Protein AF-A0A1F6MVT7-F1 (afdb_monomer)

Secondary structure (DSSP, 8-state):
-HHHHHHTT----HHHHHHHHHHHHHHHHHHTT--SSHHHHHHHHHHHHHHHHHHHHHTT---S-HHHHHHHHHHHHHHHHHIIIIIIHHHHHHTT--HHHHHHHHHHHHHHHHHHHHHHHHHHH--S---GGGTTSSSSSS-SS-TTHHHHHHHHHTT----HHHHHHHHHHHHHHHHHHHHHHHHHHHHHTTTT-HHHHHHHHHHHHHHHHHHHHHHHTTSS-HHHHHHHHHHHHHHHHHHHHHHHHTT---TTHHHHHHHHHHHHHHHHHHHHHHHHHHHHHHHHHHHHTT-

Sequence (295 aa):
MDEVQQNLIKPKNIGWKILFWVYMILSIMDYSKGFDSIWKFIDLVVLIPALVGLYGFCWSKKILEKIFWKFFFFVAIVWNTVYFFVAIQPKVAAADLPQWSVIFGYVFWLLLIIPLFTVLYVYAFRVGKMFPFIRVQRNINDSVSGQSAYLNLQADSKNCVLSDSDKIWNVASNVAFILAVSSVFSVIVYLNKISEGLLAKIYLIIIIILAFIFFALGQLIKKKNKLALEVAIAILIILILENLVTLILFRMPLMIWPLILKFVFLIYLVRPLDSVQRKITEIKTKKLNKKSNAQ

Solvent-accessible surface area (backbone atoms only — not comparable to full-atom values): 17227 Å² total; per-residue (Å²): 126,67,66,68,60,56,68,75,46,66,64,82,59,63,64,53,51,52,51,51,52,52,51,53,52,55,49,51,61,66,51,70,80,53,74,91,41,73,67,54,50,53,49,51,65,56,45,52,59,51,52,51,45,46,47,23,55,53,70,52,44,90,70,81,57,54,70,56,34,48,51,48,43,53,50,50,53,55,48,53,53,47,46,44,66,66,63,45,45,59,55,56,69,70,58,80,59,60,70,67,61,55,54,50,50,54,52,53,50,49,67,53,48,52,58,54,50,52,45,34,47,49,65,22,62,57,60,98,76,80,68,73,83,70,62,71,75,68,67,72,83,66,79,72,85,66,83,73,62,60,60,62,58,59,63,63,60,71,76,68,69,74,56,68,67,62,54,53,50,52,51,51,52,50,52,54,46,54,54,52,50,53,51,52,50,53,49,50,59,55,42,64,75,54,64,85,43,72,62,52,58,52,50,52,51,51,52,53,52,51,53,51,51,54,46,56,50,56,60,56,58,73,68,80,46,70,67,57,49,56,51,51,51,51,53,48,51,50,54,49,49,50,53,52,48,50,66,60,47,80,74,56,95,70,94,61,61,72,60,55,52,53,53,55,49,52,59,60,58,57,59,59,51,57,58,53,52,51,54,53,51,53,54,52,52,54,55,50,54,58,54,62,77,74,110

Foldseek 3Di:
DVPVLLVVQQPPDCVLVVLLVVLVVVLCVVCVVDPPDPLNVVVVVLVVVLSVLSVCNNGVNPDDDLLVLLVSLLVSVLSVVCCCLPVPVVVVVVPPDDPVVVVVVVVVVCVSVVVSSVSSCCSNVVPVQPDCPVVVPPPPVPPDDDPPVVVVVVVVVVPPPPPVVVVVVVVVVVVVVVVVVVVSVVLSVVLSVVPPDPVSVVVVVVVVVVVVVVVVLVVVVVVPDPVSVVVVVVVVVVVVCVVVCCVVPVPDDDPDVVVVVVVVVVVVVVVVVVVVVVVVVVVVVVVVVVVVVVD

Organism: NCBI:txid1798692

Radius of gyration: 26.64 Å; Cα contacts (8 Å, |Δi|>4): 82; chains: 1; bounding box: 54×68×72 Å

Mean predicted aligned error: 16.02 Å

pLDDT: mean 71.04, std 17.43, range [42.03, 97.12]

Structure (mmCIF, N/CA/C/O backbone):
data_AF-A0A1F6MVT7-F1
#
_entry.id   AF-A0A1F6MVT7-F1
#
loop_
_atom_site.group_PDB
_atom_site.id
_atom_site.type_symbol
_atom_site.label_atom_id
_atom_site.label_alt_id
_atom_site.label_comp_id
_atom_site.label_asym_id
_atom_site.label_entity_id
_atom_site.label_seq_id
_atom_site.pdbx_PDB_ins_code
_atom_site.Cartn_x
_atom_site.Cartn_y
_atom_site.Cartn_z
_atom_site.occupancy
_atom_site.B_iso_or_equiv
_atom_site.auth_seq_id
_atom_site.auth_comp_id
_atom_site.auth_asym_id
_atom_site.auth_atom_id
_atom_site.pdbx_PDB_model_num
ATOM 1 N N . MET A 1 1 ? -25.995 4.411 19.614 1.00 50.91 1 MET A N 1
ATOM 2 C CA . MET A 1 1 ? -24.655 4.937 19.976 1.00 50.91 1 MET A CA 1
ATOM 3 C C . MET A 1 1 ? -23.754 5.173 18.749 1.00 50.91 1 MET A C 1
ATOM 5 O O . MET A 1 1 ? -22.808 5.944 18.852 1.00 50.91 1 MET A O 1
ATOM 9 N N . ASP A 1 2 ? -24.069 4.601 17.577 1.00 55.88 2 ASP A N 1
ATOM 10 C CA . ASP A 1 2 ? -23.245 4.725 16.359 1.00 55.88 2 ASP A CA 1
ATOM 11 C C . ASP A 1 2 ? -23.384 6.056 15.594 1.00 55.88 2 ASP A C 1
ATOM 13 O O . ASP A 1 2 ? -22.447 6.479 14.922 1.00 55.88 2 ASP A O 1
ATOM 17 N N . GLU A 1 3 ? -24.508 6.762 15.720 1.00 53.78 3 GLU A N 1
ATOM 18 C CA . GLU A 1 3 ? -24.792 7.968 14.921 1.00 53.78 3 GLU A CA 1
ATOM 19 C C . GLU A 1 3 ? -23.978 9.201 15.362 1.00 53.78 3 GLU A C 1
ATOM 21 O O . GLU A 1 3 ? -23.432 9.943 14.542 1.00 53.78 3 GLU A O 1
ATOM 26 N N . VAL A 1 4 ? -23.788 9.373 16.675 1.00 59.88 4 VAL A N 1
ATOM 27 C CA . VAL A 1 4 ? -22.966 10.457 17.249 1.00 59.88 4 VAL A CA 1
ATOM 28 C C . VAL A 1 4 ? -21.486 10.262 16.906 1.00 59.88 4 VAL A C 1
ATOM 30 O O . VAL A 1 4 ? -20.775 11.220 16.601 1.00 59.88 4 VAL A O 1
ATOM 33 N N . GLN A 1 5 ? -21.022 9.009 16.886 1.00 56.84 5 GLN A N 1
ATOM 34 C CA . GLN A 1 5 ? -19.660 8.670 16.472 1.00 56.84 5 GLN A CA 1
ATOM 35 C C . GLN A 1 5 ? -19.446 8.934 14.976 1.00 56.84 5 GLN A C 1
ATOM 37 O O . GLN A 1 5 ? -18.361 9.359 14.596 1.00 56.84 5 GLN A O 1
ATOM 42 N N . GLN A 1 6 ? -20.463 8.751 14.127 1.00 57.28 6 GLN A N 1
ATOM 43 C CA . GLN A 1 6 ? -20.357 9.034 12.691 1.00 57.28 6 GLN A CA 1
ATOM 44 C C . GLN A 1 6 ? -20.260 10.537 12.382 1.00 57.28 6 GLN A C 1
ATOM 46 O O . GLN A 1 6 ? -19.475 10.928 11.514 1.00 57.28 6 GLN A O 1
ATOM 51 N N . ASN A 1 7 ? -20.970 11.397 13.120 1.00 56.06 7 ASN A N 1
ATOM 52 C CA . ASN A 1 7 ? -20.937 12.850 12.893 1.00 56.06 7 ASN A CA 1
ATOM 53 C C . ASN A 1 7 ? -19.617 13.526 13.310 1.00 56.06 7 ASN A C 1
ATOM 55 O O . ASN A 1 7 ? -19.249 14.560 12.751 1.00 56.06 7 ASN A O 1
ATOM 59 N N . LEU A 1 8 ? -18.851 12.926 14.226 1.00 56.62 8 LEU A N 1
ATOM 60 C CA . LEU A 1 8 ? -17.552 13.454 14.669 1.00 56.62 8 LEU A CA 1
ATOM 61 C C . LEU A 1 8 ? -16.400 13.201 13.682 1.00 56.62 8 LEU A C 1
ATOM 63 O O . LEU A 1 8 ? -15.301 13.718 13.875 1.00 56.62 8 LEU A O 1
ATOM 67 N N . ILE A 1 9 ? -16.633 12.422 12.624 1.00 56.69 9 ILE A N 1
ATOM 68 C CA . ILE A 1 9 ? -15.587 11.934 11.720 1.00 56.69 9 ILE A CA 1
ATOM 69 C C . ILE A 1 9 ? -15.805 12.488 10.312 1.00 56.69 9 ILE A C 1
ATOM 71 O O . ILE A 1 9 ? -15.526 11.792 9.352 1.00 56.69 9 ILE A O 1
ATOM 75 N N . LYS A 1 10 ? -16.306 13.712 10.111 1.00 58.22 10 LYS A N 1
ATOM 76 C CA . LYS A 1 10 ? -16.192 14.361 8.789 1.00 58.22 10 LYS A CA 1
ATOM 77 C C . LYS A 1 10 ? -14.799 14.990 8.674 1.00 58.22 10 LYS A C 1
ATOM 79 O O . LYS A 1 10 ? -14.594 16.050 9.269 1.00 58.22 10 LYS A O 1
ATOM 84 N N . PRO A 1 11 ? -13.829 14.408 7.935 1.00 59.25 11 PRO A N 1
ATOM 85 C CA . PRO A 1 11 ? -12.633 15.150 7.591 1.00 59.25 11 PRO A CA 1
ATOM 86 C C . PRO A 1 11 ? -13.083 16.308 6.699 1.00 59.25 11 PRO A C 1
ATOM 88 O O . PRO A 1 11 ? -13.513 16.122 5.563 1.00 59.25 11 PRO A O 1
ATOM 91 N N . LYS A 1 12 ? -13.034 17.527 7.239 1.00 65.81 12 LYS A N 1
ATOM 92 C CA . LYS A 1 12 ? -13.377 18.745 6.492 1.00 65.81 12 LYS A CA 1
ATOM 93 C C . LYS A 1 12 ? -12.303 19.094 5.447 1.00 65.81 12 LYS A C 1
ATOM 95 O O . LYS A 1 12 ? -12.510 19.974 4.619 1.00 65.81 12 LYS A O 1
ATOM 100 N N . ASN A 1 13 ? -11.164 18.403 5.461 1.00 82.75 13 ASN A N 1
ATOM 101 C CA . ASN A 1 13 ? -10.003 18.777 4.666 1.00 82.75 13 ASN A CA 1
ATOM 102 C C . ASN A 1 13 ? -10.183 18.358 3.204 1.00 82.75 13 ASN A C 1
ATOM 104 O O . ASN A 1 13 ? -10.057 17.184 2.854 1.00 82.75 13 ASN A O 1
ATOM 108 N N . ILE A 1 14 ? -10.429 19.352 2.351 1.00 92.50 14 ILE A N 1
ATOM 109 C CA . ILE A 1 14 ? -10.556 19.203 0.898 1.00 92.50 14 ILE A CA 1
ATOM 110 C C . ILE A 1 14 ? -9.309 18.579 0.249 1.00 92.50 14 ILE A C 1
ATOM 112 O O . ILE A 1 14 ? -9.431 17.873 -0.748 1.00 92.50 14 ILE A O 1
ATOM 116 N N . GLY A 1 15 ? -8.133 18.743 0.870 1.00 91.88 15 GLY A N 1
ATOM 117 C CA . GLY A 1 15 ? -6.863 18.192 0.389 1.00 91.88 15 GLY A CA 1
ATOM 118 C C . GLY A 1 15 ? -6.866 16.672 0.202 1.00 91.88 15 GLY A C 1
ATOM 119 O O . GLY A 1 15 ? -6.355 16.188 -0.801 1.00 91.88 15 GLY A O 1
ATOM 120 N N . TRP A 1 16 ? -7.516 15.909 1.088 1.00 93.56 16 TRP A N 1
ATOM 121 C CA . TRP A 1 16 ? -7.587 14.447 0.941 1.00 93.56 16 TRP A CA 1
ATOM 122 C C . TRP A 1 16 ? -8.421 14.018 -0.267 1.00 93.56 16 TRP A C 1
ATOM 124 O O . TRP A 1 16 ? -8.077 13.054 -0.944 1.00 93.56 16 TRP A O 1
ATOM 134 N N . LYS A 1 17 ? -9.484 14.768 -0.581 1.00 94.00 17 LYS A N 1
ATOM 135 C CA . LYS A 1 17 ? -10.311 14.511 -1.766 1.00 94.00 17 LYS A CA 1
ATOM 136 C C . LYS A 1 17 ? -9.542 14.806 -3.050 1.00 94.00 17 LYS A C 1
ATOM 138 O O . LYS A 1 17 ? -9.641 14.033 -3.994 1.00 94.00 17 LYS A O 1
ATOM 143 N N . ILE A 1 18 ? -8.765 15.892 -3.072 1.00 95.50 18 ILE A N 1
ATOM 144 C CA . ILE A 1 18 ? -7.878 16.218 -4.198 1.00 95.50 18 ILE A CA 1
ATOM 145 C C . ILE A 1 18 ? -6.860 15.092 -4.390 1.00 95.50 18 ILE A C 1
ATOM 147 O O . ILE A 1 18 ? -6.732 14.572 -5.492 1.00 95.50 18 ILE A O 1
ATOM 151 N N . LEU A 1 19 ? -6.208 14.657 -3.308 1.00 94.25 19 LEU A N 1
ATOM 152 C CA . LEU A 1 19 ? -5.248 13.558 -3.346 1.00 94.25 19 LEU A CA 1
ATOM 153 C C . LEU A 1 19 ? -5.876 12.260 -3.883 1.00 94.25 19 LEU A C 1
ATOM 155 O O . LEU A 1 19 ? -5.268 11.596 -4.715 1.00 94.25 19 LEU A O 1
ATOM 159 N N . PHE A 1 20 ? -7.097 11.918 -3.459 1.00 96.06 20 PHE A N 1
ATOM 160 C CA . PHE A 1 20 ? -7.831 10.766 -3.991 1.00 96.06 20 PHE A CA 1
ATOM 161 C C . PHE A 1 20 ? -8.028 10.846 -5.511 1.00 96.06 20 PHE A C 1
ATOM 163 O O . PHE A 1 20 ? -7.760 9.872 -6.212 1.00 96.06 20 PHE A O 1
ATOM 170 N N . TRP A 1 21 ? -8.459 11.998 -6.031 1.00 97.12 21 TRP A N 1
ATOM 171 C CA . TRP A 1 21 ? -8.647 12.175 -7.473 1.00 97.12 21 TRP A CA 1
ATOM 172 C C . TRP A 1 21 ? -7.331 12.127 -8.248 1.00 97.12 21 TRP A C 1
ATOM 174 O O . TRP A 1 21 ? -7.281 11.503 -9.303 1.00 97.12 21 TRP A O 1
ATOM 184 N N . VAL A 1 22 ? -6.262 12.720 -7.708 1.00 95.94 22 VAL A N 1
ATOM 185 C CA . VAL A 1 22 ? -4.912 12.615 -8.284 1.00 95.94 22 VAL A CA 1
ATOM 186 C C . VAL A 1 22 ? -4.492 11.150 -8.381 1.00 95.94 22 VAL A C 1
ATOM 188 O O . VAL A 1 22 ? -4.076 10.711 -9.448 1.00 95.94 22 VAL A O 1
ATOM 191 N N . TYR A 1 23 ? -4.674 10.376 -7.309 1.00 95.75 23 TYR A N 1
ATOM 192 C CA . TYR A 1 23 ? -4.402 8.941 -7.310 1.00 95.75 23 TYR A CA 1
ATOM 193 C C . TYR A 1 23 ? -5.196 8.197 -8.383 1.00 95.75 23 TYR A C 1
ATOM 195 O O . TYR A 1 23 ? -4.607 7.473 -9.173 1.00 95.75 23 TYR A O 1
ATOM 203 N N . MET A 1 24 ? -6.510 8.420 -8.455 1.00 96.50 24 MET A N 1
ATOM 204 C CA . MET A 1 24 ? -7.371 7.799 -9.465 1.00 96.50 24 MET A CA 1
ATOM 205 C C . MET A 1 24 ? -6.901 8.093 -10.894 1.00 96.50 24 MET A C 1
ATOM 207 O O . MET A 1 24 ? -6.800 7.172 -11.701 1.00 96.50 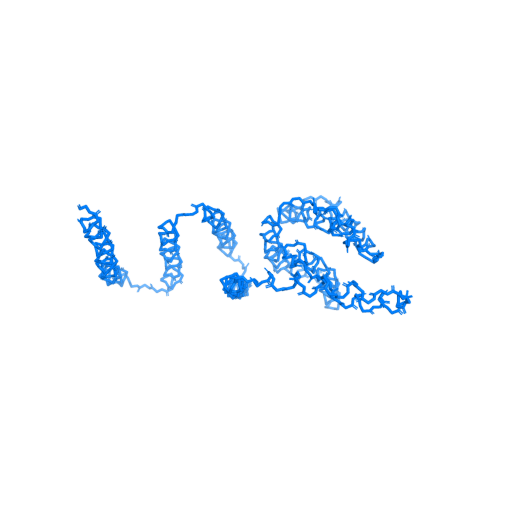24 MET A O 1
ATOM 211 N N . ILE A 1 25 ? -6.590 9.355 -11.210 1.00 96.88 25 ILE A N 1
ATOM 212 C CA . ILE A 1 25 ? -6.137 9.759 -12.549 1.00 96.88 25 ILE A CA 1
ATOM 213 C C . ILE A 1 25 ? -4.792 9.107 -12.877 1.00 96.88 25 ILE A C 1
ATOM 215 O O . ILE A 1 25 ? -4.659 8.500 -13.937 1.00 96.88 25 ILE A O 1
ATOM 219 N N . LEU A 1 26 ? -3.817 9.184 -11.965 1.00 94.81 26 LEU A N 1
ATOM 220 C CA . LEU A 1 26 ? -2.496 8.585 -12.168 1.00 94.81 26 LEU A CA 1
ATOM 221 C C . LEU A 1 26 ? -2.587 7.071 -12.369 1.00 94.81 26 LEU A C 1
ATOM 223 O O . LEU A 1 26 ? -1.934 6.536 -13.259 1.00 94.81 26 LEU A O 1
ATOM 227 N N . SER A 1 27 ? -3.437 6.391 -11.601 1.00 93.94 27 SER A N 1
ATOM 228 C CA . SER A 1 27 ? -3.679 4.960 -11.766 1.00 93.94 27 SER A CA 1
ATOM 229 C C . SER A 1 27 ? -4.296 4.641 -13.127 1.00 93.94 27 SER A C 1
ATOM 231 O O . SER A 1 27 ? -3.799 3.768 -13.829 1.00 93.94 27 SER A O 1
ATOM 233 N N . ILE A 1 28 ? -5.330 5.369 -13.556 1.00 94.25 28 ILE A N 1
ATOM 234 C CA . ILE A 1 28 ? -5.925 5.161 -14.886 1.00 94.25 28 ILE A CA 1
ATOM 235 C C . ILE A 1 28 ? -4.875 5.366 -15.985 1.00 94.25 28 ILE A C 1
ATOM 237 O O . ILE A 1 28 ? -4.799 4.564 -16.912 1.00 94.25 28 ILE A O 1
ATOM 241 N N . MET A 1 29 ? -4.039 6.402 -15.871 1.00 94.50 29 MET A N 1
ATOM 242 C CA . MET A 1 29 ? -2.968 6.661 -16.834 1.00 94.50 29 MET A CA 1
ATOM 243 C C . MET A 1 29 ? -1.938 5.527 -16.869 1.00 94.50 29 MET A C 1
ATOM 245 O O . MET A 1 29 ? -1.574 5.088 -17.960 1.00 94.50 29 MET A O 1
ATOM 249 N N . ASP A 1 30 ? -1.504 5.025 -15.713 1.00 91.25 30 ASP A N 1
ATOM 250 C CA . ASP A 1 30 ? -0.525 3.934 -15.624 1.00 91.25 30 ASP A CA 1
ATOM 251 C C . ASP A 1 30 ? -1.054 2.634 -16.262 1.00 91.25 30 ASP A C 1
ATOM 253 O O . ASP A 1 30 ? -0.373 1.998 -17.072 1.00 91.25 30 ASP A O 1
ATOM 257 N N . TYR A 1 31 ? -2.321 2.296 -15.998 1.00 91.94 31 TYR A N 1
ATOM 258 C CA . TYR A 1 31 ? -2.963 1.076 -16.504 1.00 91.94 31 TYR A CA 1
ATOM 259 C C . TYR A 1 31 ? -3.568 1.199 -17.910 1.00 91.94 31 TYR A C 1
ATOM 261 O O . TYR A 1 31 ? -3.896 0.182 -18.522 1.00 91.94 31 TYR A O 1
ATOM 269 N N . SER A 1 32 ? -3.666 2.408 -18.473 1.00 93.44 32 SER A N 1
ATOM 270 C CA . SER A 1 32 ? -4.189 2.636 -19.834 1.00 93.44 32 SER A CA 1
ATOM 271 C C . SER A 1 32 ? -3.370 1.943 -20.928 1.00 93.44 32 SER A C 1
ATOM 273 O O . SER A 1 32 ? -3.892 1.631 -21.995 1.00 93.44 32 SER A O 1
ATOM 275 N N . LYS A 1 33 ? -2.094 1.653 -20.650 1.00 90.69 33 LYS A N 1
ATOM 276 C CA . LYS A 1 33 ? -1.180 0.951 -21.563 1.00 90.69 33 LYS A CA 1
ATOM 277 C C . LYS A 1 33 ? -1.338 -0.576 -21.527 1.00 90.69 33 LYS A C 1
ATOM 279 O O . LYS A 1 33 ? -0.599 -1.276 -22.214 1.00 90.69 33 LYS A O 1
ATOM 284 N N . GLY A 1 34 ? -2.276 -1.095 -20.733 1.00 90.62 34 GLY A N 1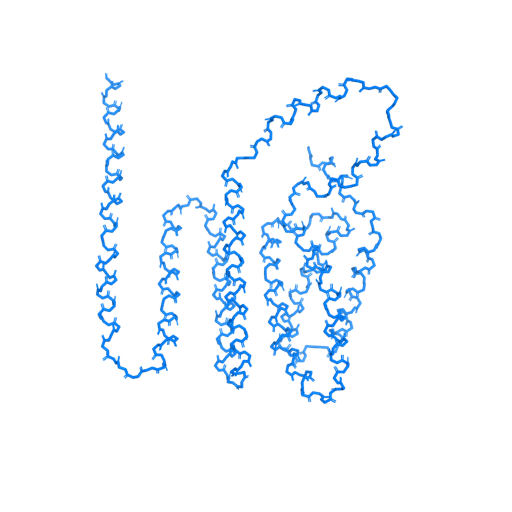
ATOM 285 C CA . GLY A 1 34 ? -2.528 -2.525 -20.576 1.00 90.62 34 GLY A CA 1
ATOM 286 C C . GLY A 1 34 ? -1.596 -3.231 -19.584 1.00 90.62 34 GLY A C 1
ATOM 287 O O . GLY A 1 34 ? -0.722 -2.631 -18.949 1.00 90.62 34 GLY A O 1
ATOM 288 N N . PHE A 1 35 ? -1.800 -4.543 -19.447 1.00 87.31 35 PHE A N 1
ATOM 289 C CA . PHE A 1 35 ? -1.071 -5.414 -18.521 1.00 87.31 35 PHE A CA 1
ATOM 290 C C . PHE A 1 35 ? 0.080 -6.129 -19.236 1.00 87.31 35 PHE A C 1
ATOM 292 O O . PHE A 1 35 ? 0.006 -7.318 -19.531 1.00 87.31 35 PHE A O 1
ATOM 299 N N . ASP A 1 36 ? 1.160 -5.396 -19.506 1.00 86.56 36 ASP A N 1
ATOM 300 C CA . ASP A 1 36 ? 2.389 -5.942 -20.111 1.00 86.56 36 ASP A CA 1
ATOM 301 C C . ASP A 1 36 ? 3.140 -6.938 -19.202 1.00 86.56 36 ASP A C 1
ATOM 303 O O . ASP A 1 36 ? 4.068 -7.621 -19.632 1.00 86.56 36 ASP A O 1
ATOM 307 N N . SER A 1 37 ? 2.767 -7.016 -17.924 1.00 87.62 37 SER A N 1
ATOM 308 C CA . SER A 1 37 ? 3.443 -7.831 -16.928 1.00 87.62 37 SER A CA 1
ATOM 309 C C . SER A 1 37 ? 2.489 -8.271 -15.828 1.00 87.62 37 SER A C 1
ATOM 311 O O . SER A 1 37 ? 1.657 -7.493 -15.356 1.00 87.62 37 SER A O 1
ATOM 313 N N . ILE A 1 38 ? 2.683 -9.498 -15.335 1.00 85.38 38 ILE A N 1
ATOM 314 C CA . ILE A 1 38 ? 1.958 -10.019 -14.170 1.00 85.38 38 ILE A CA 1
ATOM 315 C C . ILE A 1 38 ? 2.128 -9.126 -12.932 1.00 85.38 38 ILE A C 1
ATOM 317 O O . ILE A 1 38 ? 1.206 -9.003 -12.130 1.00 85.38 38 ILE A O 1
ATOM 321 N N . TRP A 1 39 ? 3.266 -8.433 -12.816 1.00 88.44 39 TRP A N 1
ATOM 322 C CA . TRP A 1 39 ? 3.518 -7.470 -11.745 1.00 88.44 39 TRP A CA 1
ATOM 323 C C . TRP A 1 39 ? 2.503 -6.326 -11.745 1.00 88.44 39 TRP A C 1
ATOM 325 O O . TRP A 1 39 ? 1.995 -5.985 -10.683 1.00 88.44 39 TRP A O 1
ATOM 335 N N . LYS A 1 40 ? 2.146 -5.788 -12.920 1.00 88.88 40 LYS A N 1
ATOM 336 C CA . LYS A 1 40 ? 1.124 -4.737 -13.035 1.00 88.88 40 LYS A CA 1
ATOM 337 C C . LYS A 1 40 ? -0.258 -5.252 -12.659 1.00 88.88 40 LYS A C 1
ATOM 339 O O . LYS A 1 40 ? -1.023 -4.555 -12.009 1.00 88.88 40 LYS A O 1
ATOM 344 N N . PHE A 1 41 ? -0.588 -6.482 -13.047 1.00 86.62 41 PHE A N 1
ATOM 345 C CA . PHE A 1 41 ? -1.873 -7.066 -12.676 1.00 86.62 41 PHE A CA 1
ATOM 346 C C . PHE A 1 41 ? -2.018 -7.197 -11.153 1.00 86.62 41 PHE A C 1
ATOM 348 O O . PHE A 1 41 ? -3.030 -6.781 -10.593 1.00 86.62 41 PHE A O 1
ATOM 355 N N . ILE A 1 42 ? -0.994 -7.723 -10.471 1.00 88.44 42 ILE A N 1
ATOM 356 C CA . ILE A 1 42 ? -1.012 -7.835 -9.007 1.00 88.44 42 ILE A CA 1
ATOM 357 C C . ILE A 1 42 ? -1.023 -6.443 -8.361 1.00 88.44 42 ILE A C 1
ATOM 359 O O . ILE A 1 42 ? -1.760 -6.233 -7.397 1.00 88.44 42 ILE A O 1
ATOM 363 N N . ASP A 1 43 ? -0.275 -5.484 -8.915 1.00 93.75 43 ASP A N 1
ATOM 364 C CA . ASP A 1 43 ? -0.281 -4.108 -8.423 1.00 93.75 43 ASP A CA 1
ATOM 365 C C . ASP A 1 43 ? -1.674 -3.482 -8.495 1.00 93.75 43 ASP A C 1
ATOM 367 O O . ASP A 1 43 ? -2.137 -2.932 -7.499 1.00 93.75 43 ASP A O 1
ATOM 371 N N . LEU A 1 44 ? -2.416 -3.693 -9.586 1.00 92.00 44 LEU A N 1
ATOM 372 C CA . LEU A 1 44 ? -3.796 -3.226 -9.701 1.00 92.00 44 LEU A CA 1
ATOM 373 C C . LEU A 1 44 ? -4.707 -3.862 -8.642 1.00 92.00 44 LEU A C 1
ATOM 375 O O . LEU A 1 44 ? -5.522 -3.175 -8.022 1.00 92.00 44 LEU A O 1
ATOM 379 N N . VAL A 1 45 ? -4.563 -5.171 -8.411 1.00 90.56 45 VAL A N 1
ATOM 380 C CA . VAL A 1 45 ? -5.346 -5.905 -7.404 1.00 90.56 45 VAL A CA 1
ATOM 381 C C . VAL A 1 45 ? -5.081 -5.373 -5.995 1.00 90.56 45 VAL A C 1
ATOM 383 O O . VAL A 1 45 ? -6.012 -5.296 -5.194 1.00 90.56 45 VAL A O 1
ATOM 386 N N . VAL A 1 46 ? -3.846 -4.975 -5.682 1.00 94.69 46 VAL A N 1
ATOM 387 C CA . VAL A 1 46 ? -3.500 -4.347 -4.396 1.00 94.69 46 VAL A CA 1
ATOM 388 C C . VAL A 1 46 ? -3.951 -2.885 -4.357 1.00 94.69 46 VAL A C 1
ATOM 390 O O . VAL A 1 46 ? -4.440 -2.410 -3.336 1.00 94.69 46 VAL A O 1
ATOM 393 N N . LEU A 1 47 ? -3.852 -2.162 -5.463 1.00 95.62 47 LEU A N 1
ATOM 394 C CA . LEU A 1 47 ? -4.217 -0.756 -5.551 1.00 95.62 47 LEU A CA 1
ATOM 395 C C . LEU A 1 47 ? -5.722 -0.524 -5.350 1.00 95.62 47 LEU A C 1
ATOM 397 O O . LEU A 1 47 ? -6.097 0.430 -4.669 1.00 95.62 47 LEU A O 1
ATOM 401 N N . ILE A 1 48 ? -6.596 -1.386 -5.883 1.00 94.38 48 ILE A N 1
ATOM 402 C CA . ILE A 1 48 ? -8.057 -1.217 -5.773 1.00 94.38 48 ILE A CA 1
ATOM 403 C C . ILE A 1 48 ? -8.512 -1.108 -4.301 1.00 94.38 48 ILE A C 1
ATOM 405 O O . ILE A 1 48 ? -9.128 -0.097 -3.950 1.00 94.38 48 ILE A O 1
ATOM 409 N N . PRO A 1 49 ? -8.197 -2.054 -3.391 1.00 94.75 49 PRO A N 1
ATOM 410 C CA . PRO A 1 49 ? -8.543 -1.906 -1.981 1.00 94.75 49 PRO A CA 1
ATOM 411 C C . PRO A 1 49 ? -7.868 -0.701 -1.315 1.00 94.75 49 PRO A C 1
ATOM 413 O O . PRO A 1 49 ? -8.477 -0.085 -0.440 1.00 94.75 49 PRO A O 1
ATOM 416 N N . ALA A 1 50 ? -6.656 -0.313 -1.732 1.00 96.69 50 ALA A N 1
ATOM 417 C CA . ALA A 1 50 ? -6.006 0.895 -1.223 1.00 96.69 50 ALA A CA 1
ATOM 418 C C . ALA A 1 50 ? -6.803 2.163 -1.571 1.00 96.69 50 ALA A C 1
ATOM 420 O O . ALA A 1 50 ? -7.055 2.989 -0.689 1.00 96.69 50 ALA A O 1
ATOM 421 N N . LEU A 1 51 ? -7.278 2.279 -2.815 1.00 96.62 51 LEU A N 1
ATOM 422 C CA . LEU A 1 51 ? -8.145 3.370 -3.269 1.00 96.62 51 LEU A CA 1
ATOM 423 C C . LEU A 1 51 ? -9.502 3.352 -2.559 1.00 96.62 51 LEU A C 1
ATOM 425 O O . LEU A 1 51 ? -9.999 4.406 -2.165 1.00 96.62 51 LEU A O 1
ATOM 429 N N . VAL A 1 52 ? -10.074 2.170 -2.315 1.00 95.50 52 VAL A N 1
ATOM 430 C CA . VAL A 1 52 ? -11.299 2.021 -1.513 1.00 95.50 52 VAL A CA 1
ATOM 431 C C . VAL A 1 52 ? -11.076 2.493 -0.071 1.00 95.50 52 VAL A C 1
ATOM 433 O O . VAL A 1 52 ? -11.940 3.164 0.494 1.00 95.50 52 VAL A O 1
ATOM 436 N N . GLY A 1 53 ? -9.917 2.200 0.523 1.00 93.94 53 GLY A N 1
ATOM 437 C CA . GLY A 1 53 ? -9.552 2.668 1.863 1.00 93.94 53 GLY A CA 1
ATOM 438 C C . GLY A 1 53 ? -9.391 4.185 1.916 1.00 93.94 53 GLY A C 1
ATOM 439 O O . GLY A 1 53 ? -9.912 4.843 2.821 1.00 93.94 53 GLY A O 1
ATOM 440 N N . LEU A 1 54 ? -8.742 4.753 0.896 1.00 95.00 54 LEU A N 1
ATOM 441 C CA . LEU A 1 54 ? -8.597 6.195 0.721 1.00 95.00 54 LEU A CA 1
ATOM 442 C C . LEU A 1 54 ? -9.956 6.886 0.536 1.00 95.00 54 LEU A C 1
ATOM 444 O O . LEU A 1 54 ? -10.221 7.902 1.180 1.00 95.00 54 LEU A O 1
ATOM 448 N N . TYR A 1 55 ? -10.852 6.309 -0.265 1.00 95.19 55 TYR A N 1
ATOM 449 C CA . TYR A 1 55 ? -12.226 6.780 -0.430 1.00 95.19 55 TYR A CA 1
ATOM 450 C C . TYR A 1 55 ? -13.010 6.710 0.893 1.00 95.19 55 TYR A C 1
ATOM 452 O O . TYR A 1 55 ? -13.591 7.701 1.340 1.00 95.19 55 TYR A O 1
ATOM 460 N N . GLY A 1 56 ? -12.971 5.571 1.591 1.00 91.88 56 GLY A N 1
ATOM 461 C CA . GLY A 1 56 ? -13.610 5.415 2.899 1.00 91.88 56 GLY A CA 1
ATOM 462 C C . GLY A 1 56 ? -13.146 6.477 3.898 1.00 91.88 56 GLY A C 1
ATOM 463 O O . GLY A 1 56 ? -13.951 7.042 4.640 1.00 91.88 56 GLY A O 1
ATOM 464 N N . PHE A 1 57 ? -11.859 6.821 3.869 1.00 91.31 57 PHE A N 1
ATOM 465 C CA . PHE A 1 57 ? -11.311 7.908 4.668 1.00 91.31 57 PHE A CA 1
ATOM 466 C C . PHE A 1 57 ? -11.835 9.285 4.238 1.00 91.31 57 PHE A C 1
ATOM 468 O O . PHE A 1 57 ? -12.361 10.011 5.080 1.00 91.31 57 PHE A O 1
ATOM 475 N N . CYS A 1 58 ? -11.751 9.636 2.952 1.00 92.31 58 CYS A N 1
ATOM 476 C CA . CYS A 1 58 ? -12.116 10.958 2.428 1.00 92.31 58 CYS A CA 1
ATOM 477 C C . CYS A 1 58 ? -13.600 11.318 2.613 1.00 92.31 58 CYS A C 1
ATOM 479 O O . CYS A 1 58 ? -13.934 12.493 2.790 1.00 92.31 58 CYS A O 1
ATOM 481 N N . TRP A 1 59 ? -14.489 10.322 2.577 1.00 91.38 59 TRP A N 1
ATOM 482 C CA . TRP A 1 59 ? -15.940 10.496 2.732 1.00 91.38 59 TRP A CA 1
ATOM 483 C C . TRP A 1 59 ? -16.492 9.939 4.045 1.00 91.38 59 TRP A C 1
ATOM 485 O O . TRP A 1 59 ? -17.711 9.839 4.204 1.00 91.38 59 TRP A O 1
ATOM 495 N N . SER A 1 60 ? -15.620 9.581 4.990 1.00 87.75 60 SER A N 1
ATOM 496 C CA . SER A 1 60 ? -16.019 9.065 6.309 1.00 87.75 60 SER A CA 1
ATOM 497 C C . SER A 1 60 ? -16.858 7.790 6.261 1.00 87.75 60 SER A C 1
ATOM 499 O O . SER A 1 60 ? -17.602 7.497 7.198 1.00 87.75 60 SER A O 1
ATOM 501 N N . LYS A 1 61 ? -16.777 7.029 5.172 1.00 86.31 61 LYS A N 1
ATOM 502 C CA . LYS A 1 61 ? -17.558 5.810 4.994 1.00 86.31 61 LYS A CA 1
ATOM 503 C C . LYS A 1 61 ? -16.833 4.648 5.653 1.00 86.31 61 LYS A C 1
ATOM 505 O O . LYS A 1 61 ? -15.641 4.449 5.443 1.00 86.31 61 LYS A O 1
ATOM 510 N N . LYS A 1 62 ? -17.571 3.866 6.443 1.00 88.19 62 LYS A N 1
ATOM 511 C CA . LYS A 1 62 ? -17.097 2.584 6.965 1.00 88.19 62 LYS A CA 1
ATOM 512 C C . LYS A 1 62 ? -17.324 1.517 5.898 1.00 88.19 62 LYS A C 1
ATOM 514 O O . LYS A 1 62 ? -18.406 0.962 5.772 1.00 88.19 62 LYS A O 1
ATOM 519 N N . ILE A 1 63 ? -16.288 1.278 5.119 1.00 86.94 63 ILE A N 1
ATOM 520 C CA . ILE A 1 63 ? -16.179 0.228 4.112 1.00 86.94 63 ILE A CA 1
ATOM 521 C C . ILE A 1 63 ? -15.379 -0.920 4.722 1.00 86.94 63 ILE A C 1
ATOM 523 O O . ILE A 1 63 ? -14.293 -0.668 5.241 1.00 86.94 63 ILE A O 1
ATOM 527 N N . LEU A 1 64 ? -15.911 -2.146 4.666 1.00 88.81 64 LEU A N 1
ATOM 528 C CA . LEU A 1 64 ? -15.327 -3.383 5.214 1.00 88.81 64 LEU A CA 1
ATOM 529 C C . LEU A 1 64 ? -15.023 -3.355 6.729 1.00 88.81 64 LEU A C 1
ATOM 531 O O . LEU A 1 64 ? -15.174 -2.352 7.434 1.00 88.81 64 LEU A O 1
ATOM 535 N N . GLU A 1 65 ? -14.626 -4.509 7.262 1.00 87.38 65 GLU A N 1
ATOM 536 C CA . GLU A 1 65 ? -14.302 -4.671 8.677 1.00 87.38 65 GLU A CA 1
ATOM 537 C C . GLU A 1 65 ? -12.887 -4.199 9.027 1.00 87.38 65 GLU A C 1
ATOM 539 O O . GLU A 1 65 ? -11.950 -4.314 8.241 1.00 87.38 65 GLU A O 1
ATOM 544 N N . LYS A 1 66 ? -12.683 -3.752 10.272 1.00 87.00 66 LYS A N 1
ATOM 545 C CA . LYS A 1 66 ? -11.371 -3.297 10.772 1.00 87.00 66 LYS A CA 1
ATOM 546 C C . LYS A 1 66 ? -10.270 -4.358 10.622 1.00 87.00 66 LYS A C 1
ATOM 548 O O . LYS A 1 66 ? -9.115 -4.013 10.394 1.00 87.00 66 LYS A O 1
ATOM 553 N N . ILE A 1 67 ? -10.621 -5.639 10.760 1.00 85.62 67 ILE A N 1
ATOM 554 C CA . ILE A 1 67 ? -9.670 -6.753 10.636 1.00 85.62 67 ILE A CA 1
ATOM 555 C C . ILE A 1 67 ? -9.075 -6.831 9.224 1.00 85.62 67 ILE A C 1
ATOM 557 O O . ILE A 1 67 ? -7.867 -7.020 9.090 1.00 85.62 67 ILE A O 1
ATOM 561 N N . PHE A 1 68 ? -9.900 -6.601 8.197 1.00 89.81 68 PHE A N 1
ATOM 562 C CA . PHE A 1 68 ? -9.472 -6.574 6.804 1.00 89.81 68 PHE A CA 1
ATOM 563 C C . PHE A 1 68 ? -8.438 -5.471 6.589 1.00 89.81 68 PHE A C 1
ATOM 565 O O . PHE A 1 68 ? -7.360 -5.734 6.073 1.00 89.81 68 PHE A O 1
ATOM 572 N N . TRP A 1 69 ? -8.713 -4.258 7.070 1.00 93.50 69 TRP A N 1
ATOM 573 C CA . TRP A 1 69 ? -7.814 -3.121 6.867 1.00 93.50 69 TRP A CA 1
ATOM 574 C C . TRP A 1 69 ? -6.480 -3.259 7.586 1.00 93.50 69 TRP A C 1
ATOM 576 O O . TRP A 1 69 ? -5.458 -2.874 7.029 1.00 93.50 69 TRP A O 1
ATOM 586 N N . LYS A 1 70 ? -6.462 -3.844 8.790 1.00 89.81 70 LYS A N 1
ATOM 587 C CA . LYS A 1 70 ? -5.206 -4.168 9.485 1.00 89.81 70 LYS A CA 1
ATOM 588 C C . LYS A 1 70 ? -4.330 -5.101 8.667 1.00 89.81 70 LYS A C 1
ATOM 590 O O . LYS A 1 70 ? -3.136 -4.861 8.556 1.00 89.81 70 LYS A O 1
ATOM 595 N N . PHE A 1 71 ? -4.923 -6.141 8.092 1.00 87.31 71 PHE A N 1
ATOM 596 C CA . PHE A 1 71 ? -4.191 -7.058 7.230 1.00 87.31 71 PHE A CA 1
ATOM 597 C C . PHE A 1 71 ? -3.730 -6.384 5.946 1.00 87.31 71 PHE A C 1
ATOM 599 O O . PHE A 1 71 ? -2.548 -6.406 5.612 1.00 87.31 71 PHE A O 1
ATOM 606 N N . PHE A 1 72 ? -4.674 -5.755 5.254 1.00 92.38 72 PHE A N 1
ATOM 607 C CA . PHE A 1 72 ? -4.438 -5.141 3.966 1.00 92.38 72 PHE A CA 1
ATOM 608 C C . PHE A 1 72 ? -3.371 -4.044 4.048 1.00 92.38 72 PHE A C 1
ATOM 610 O O . PHE A 1 72 ? -2.552 -3.939 3.147 1.00 92.38 72 PHE A O 1
ATOM 617 N N . PHE A 1 73 ? -3.300 -3.289 5.148 1.00 94.44 73 PHE A N 1
ATOM 618 C CA . PHE A 1 73 ? -2.221 -2.329 5.384 1.00 94.44 73 PHE A CA 1
ATOM 619 C C . PHE A 1 73 ? -0.828 -2.973 5.296 1.00 94.44 73 PHE A C 1
ATOM 621 O O . PHE A 1 73 ? 0.051 -2.448 4.616 1.00 94.44 73 PHE A O 1
ATOM 628 N N . PHE A 1 74 ? -0.629 -4.128 5.933 1.00 89.44 74 PHE A N 1
ATOM 629 C CA . PHE A 1 74 ? 0.653 -4.832 5.884 1.00 89.44 74 PHE A CA 1
ATOM 630 C C . PHE A 1 74 ? 0.937 -5.420 4.505 1.00 89.44 74 PHE A C 1
ATOM 632 O O . PHE A 1 74 ? 2.057 -5.297 4.013 1.00 89.44 74 PHE A O 1
ATOM 639 N N . VAL A 1 75 ? -0.082 -5.997 3.860 1.00 89.88 75 VAL A N 1
ATOM 640 C CA . VAL A 1 75 ? 0.026 -6.477 2.476 1.00 89.88 75 VAL A CA 1
ATOM 641 C C . VAL A 1 75 ? 0.427 -5.337 1.545 1.00 89.88 75 VAL A C 1
ATOM 643 O O . VAL A 1 75 ? 1.349 -5.501 0.756 1.00 89.88 75 VAL A O 1
ATOM 646 N N . ALA A 1 76 ? -0.205 -4.171 1.673 1.00 93.94 76 ALA A N 1
ATOM 647 C CA . ALA A 1 76 ? 0.079 -3.003 0.854 1.00 93.94 76 ALA A CA 1
ATOM 648 C C . ALA A 1 76 ? 1.518 -2.509 1.045 1.00 93.94 76 ALA A C 1
ATOM 650 O O . ALA A 1 76 ? 2.175 -2.214 0.051 1.00 93.94 76 ALA A O 1
ATOM 651 N N . ILE A 1 77 ? 2.035 -2.463 2.280 1.00 91.00 77 ILE A N 1
ATOM 652 C CA . ILE A 1 77 ? 3.437 -2.092 2.540 1.00 91.00 77 ILE A CA 1
ATOM 653 C C . ILE A 1 77 ? 4.389 -3.082 1.871 1.00 91.00 77 ILE A C 1
ATOM 655 O O . ILE A 1 77 ? 5.233 -2.669 1.077 1.00 91.00 77 ILE A O 1
ATOM 659 N N . VAL A 1 78 ? 4.238 -4.378 2.167 1.00 89.38 78 VAL A N 1
ATOM 660 C CA . VAL A 1 78 ? 5.131 -5.421 1.640 1.00 89.38 78 VAL A CA 1
ATOM 661 C C . VAL A 1 78 ? 5.093 -5.426 0.117 1.00 89.38 78 VAL A C 1
ATOM 663 O O . VAL A 1 78 ? 6.144 -5.412 -0.519 1.00 89.38 78 VAL A O 1
ATOM 666 N N . TRP A 1 79 ? 3.897 -5.384 -0.470 1.00 92.69 79 TRP A N 1
ATOM 667 C CA . TRP A 1 79 ? 3.727 -5.368 -1.914 1.00 92.69 79 TRP A CA 1
ATOM 668 C C . TRP A 1 79 ? 4.381 -4.148 -2.557 1.00 92.69 79 TRP A C 1
ATOM 670 O O . TRP A 1 79 ? 5.167 -4.318 -3.478 1.00 92.69 79 TRP A O 1
ATOM 680 N N . ASN A 1 80 ? 4.127 -2.935 -2.060 1.00 90.75 80 ASN A N 1
ATOM 681 C CA . ASN A 1 80 ? 4.714 -1.730 -2.650 1.00 90.75 80 ASN A CA 1
ATOM 682 C C . ASN A 1 80 ? 6.242 -1.724 -2.540 1.00 90.75 80 ASN A C 1
ATOM 684 O O . ASN A 1 80 ? 6.913 -1.316 -3.481 1.00 90.75 80 ASN A O 1
ATOM 688 N N . THR A 1 81 ? 6.808 -2.207 -1.428 1.00 86.94 81 THR A N 1
ATOM 689 C CA . THR A 1 81 ? 8.263 -2.384 -1.305 1.00 86.94 81 THR A CA 1
ATOM 690 C C . THR A 1 81 ? 8.780 -3.374 -2.351 1.00 86.94 81 THR A C 1
ATOM 692 O O . THR A 1 81 ? 9.717 -3.062 -3.082 1.00 86.94 81 THR A O 1
ATOM 695 N N . VAL A 1 82 ? 8.154 -4.546 -2.472 1.00 86.62 82 VAL A N 1
ATOM 696 C CA . VAL A 1 82 ? 8.562 -5.573 -3.441 1.00 86.62 82 VAL A CA 1
ATOM 697 C C . VAL A 1 82 ? 8.415 -5.075 -4.879 1.00 86.62 82 VAL A C 1
ATOM 699 O O . VAL A 1 82 ? 9.367 -5.161 -5.647 1.00 86.62 82 VAL A O 1
ATOM 702 N N . TYR A 1 83 ? 7.260 -4.527 -5.248 1.00 88.31 83 TYR A N 1
ATOM 703 C CA . TYR A 1 83 ? 6.989 -4.014 -6.589 1.00 88.31 83 TYR A CA 1
ATOM 704 C C . TYR A 1 83 ? 8.022 -2.960 -6.991 1.00 88.31 83 TYR A C 1
ATOM 706 O O . TYR A 1 83 ? 8.599 -3.016 -8.077 1.00 88.31 83 TYR A O 1
ATOM 714 N N . PHE A 1 84 ? 8.347 -2.054 -6.076 1.00 85.94 84 PHE A N 1
ATOM 715 C CA . PHE A 1 84 ? 9.306 -1.000 -6.338 1.00 85.94 84 PHE A CA 1
ATOM 716 C C . PHE A 1 84 ? 10.736 -1.516 -6.552 1.00 85.94 84 PHE A C 1
ATOM 718 O O . PHE A 1 84 ? 11.345 -1.236 -7.585 1.00 85.94 84 PHE A O 1
ATOM 725 N N . PHE A 1 85 ? 11.264 -2.311 -5.618 1.00 81.69 85 PHE A N 1
ATOM 726 C CA . PHE A 1 85 ? 12.650 -2.788 -5.684 1.00 81.69 85 PHE A CA 1
ATOM 727 C C . PHE A 1 85 ? 12.861 -3.924 -6.693 1.00 81.69 85 PHE A C 1
ATOM 729 O O . PHE A 1 85 ? 13.948 -4.052 -7.245 1.00 81.69 85 PHE A O 1
ATOM 736 N N . VAL A 1 86 ? 11.843 -4.748 -6.954 1.00 83.00 86 VAL A N 1
ATOM 737 C CA . VAL A 1 86 ? 11.974 -5.944 -7.803 1.00 83.00 86 VAL A CA 1
ATOM 738 C C . VAL A 1 86 ? 11.444 -5.711 -9.216 1.00 83.00 86 VAL A C 1
ATOM 740 O O . VAL A 1 86 ? 12.042 -6.201 -10.171 1.00 83.00 86 VAL A O 1
ATOM 743 N N . ALA A 1 87 ? 10.337 -4.982 -9.383 1.00 82.69 87 ALA A N 1
ATOM 744 C CA . ALA A 1 87 ? 9.713 -4.808 -10.697 1.00 82.69 87 ALA A CA 1
ATOM 745 C C . ALA A 1 87 ? 10.102 -3.488 -11.380 1.00 82.69 87 ALA A C 1
ATOM 747 O O . ALA A 1 87 ? 10.295 -3.474 -12.599 1.00 82.69 87 ALA A O 1
ATOM 748 N N . ILE A 1 88 ? 10.220 -2.391 -10.622 1.00 82.88 88 ILE A N 1
ATOM 749 C CA . ILE A 1 88 ? 10.492 -1.056 -11.178 1.00 82.88 88 ILE A CA 1
ATOM 750 C C . ILE A 1 88 ? 11.995 -0.775 -11.255 1.00 82.88 88 ILE A C 1
ATOM 752 O O . ILE A 1 88 ? 12.490 -0.446 -12.333 1.00 82.88 88 ILE A O 1
ATOM 756 N N . GLN A 1 89 ? 12.730 -0.917 -10.148 1.00 78.81 89 GLN A N 1
ATOM 757 C CA . GLN A 1 89 ? 14.140 -0.513 -10.071 1.00 78.81 89 GLN A CA 1
ATOM 758 C C . GLN A 1 89 ? 15.027 -1.116 -11.181 1.00 78.81 89 GLN A C 1
ATOM 760 O O . GLN A 1 89 ? 15.777 -0.349 -11.789 1.00 78.81 89 GLN A O 1
ATOM 765 N N . PRO A 1 90 ? 14.929 -2.415 -11.534 1.00 78.69 90 PRO A N 1
ATOM 766 C CA . PRO A 1 90 ? 15.750 -2.981 -12.607 1.00 78.69 90 PRO A CA 1
ATOM 767 C C . PRO A 1 90 ? 15.433 -2.386 -13.984 1.00 78.69 90 PRO A C 1
ATOM 769 O O . PRO A 1 90 ? 16.338 -2.151 -14.778 1.00 78.69 90 PRO A O 1
ATOM 772 N N . LYS A 1 91 ? 14.154 -2.089 -14.263 1.00 81.38 91 LYS A N 1
ATOM 773 C CA . LYS A 1 91 ? 13.742 -1.467 -15.532 1.00 81.38 91 LYS A CA 1
ATOM 774 C C . LYS A 1 91 ? 14.263 -0.041 -15.650 1.00 81.38 91 LYS A C 1
ATOM 776 O O . LYS A 1 91 ? 14.694 0.360 -16.721 1.00 81.38 91 LYS A O 1
ATOM 781 N N . VAL A 1 92 ? 14.229 0.710 -14.549 1.00 78.44 92 VAL A N 1
ATOM 782 C CA . VAL A 1 92 ? 14.751 2.081 -14.500 1.00 78.44 92 VAL A CA 1
ATOM 783 C C . VAL A 1 92 ? 16.269 2.086 -14.681 1.00 78.44 92 VAL A C 1
ATOM 785 O O . VAL A 1 92 ? 16.780 2.915 -15.426 1.00 78.44 92 VAL A O 1
ATOM 788 N N . ALA A 1 93 ? 16.978 1.143 -14.053 1.00 76.00 93 ALA A N 1
ATOM 789 C CA . ALA A 1 93 ? 18.422 0.991 -14.216 1.00 76.00 93 ALA A CA 1
ATOM 790 C C . ALA A 1 93 ? 18.823 0.621 -15.656 1.00 76.00 93 ALA A C 1
ATOM 792 O O . ALA A 1 93 ? 19.866 1.061 -16.120 1.00 76.00 93 ALA A O 1
ATOM 793 N N . ALA A 1 94 ? 17.987 -0.143 -16.366 1.00 79.00 94 ALA A N 1
ATOM 794 C CA . ALA A 1 94 ? 18.226 -0.544 -17.752 1.00 79.00 94 ALA A CA 1
ATOM 795 C C . ALA A 1 94 ? 17.836 0.516 -18.802 1.00 79.00 94 ALA A C 1
ATOM 797 O O . ALA A 1 94 ? 18.129 0.336 -19.979 1.00 79.00 94 ALA A O 1
ATOM 798 N N . ALA A 1 95 ? 17.136 1.588 -18.417 1.00 85.38 95 ALA A N 1
ATOM 799 C CA . ALA A 1 95 ? 16.558 2.553 -19.356 1.00 85.38 95 ALA A CA 1
ATOM 800 C C . ALA A 1 95 ? 17.497 3.719 -19.736 1.00 85.38 95 ALA A C 1
ATOM 802 O O . ALA A 1 95 ? 17.023 4.675 -20.347 1.00 85.38 95 ALA A O 1
ATOM 803 N N . ASP A 1 96 ? 18.781 3.677 -19.349 1.00 89.94 96 ASP A N 1
ATOM 804 C CA . ASP A 1 96 ? 19.786 4.740 -19.564 1.00 89.94 96 ASP A CA 1
ATOM 805 C C . ASP A 1 96 ? 19.268 6.160 -19.259 1.00 89.94 96 ASP A C 1
ATOM 807 O O . ASP A 1 96 ? 19.624 7.1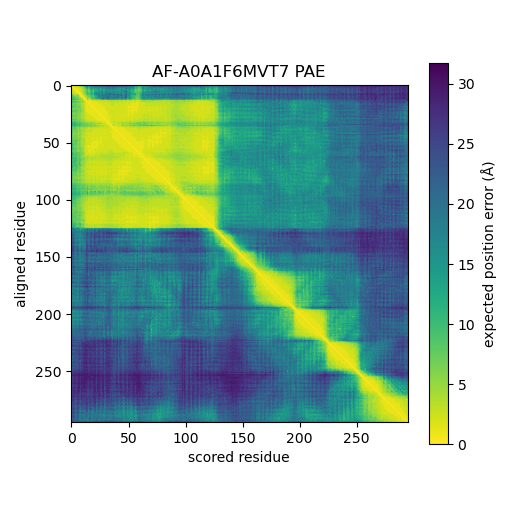57 -19.891 1.00 89.94 96 ASP A O 1
ATOM 811 N N . LEU A 1 97 ? 18.386 6.264 -18.262 1.00 90.25 97 LEU A N 1
ATOM 812 C CA . LEU A 1 97 ? 17.793 7.530 -17.864 1.00 90.25 97 LEU A CA 1
ATOM 813 C C . LEU A 1 97 ? 18.822 8.392 -17.115 1.00 90.25 97 LEU A C 1
ATOM 815 O O . LEU A 1 97 ? 19.587 7.872 -16.297 1.00 90.25 97 LEU A O 1
ATOM 819 N N . PRO A 1 98 ? 18.802 9.726 -17.295 1.00 91.88 98 PRO A N 1
ATOM 820 C CA . PRO A 1 98 ? 19.639 10.621 -16.508 1.00 91.88 98 PRO A CA 1
ATOM 821 C C . PRO A 1 98 ? 19.420 10.405 -15.006 1.00 91.88 98 PRO A C 1
ATOM 823 O O . PRO A 1 98 ? 18.276 10.354 -14.546 1.00 91.88 98 PRO A O 1
ATOM 826 N N . GLN A 1 99 ? 20.496 10.355 -14.217 1.00 86.00 99 GLN A N 1
ATOM 827 C CA . GLN A 1 99 ? 20.436 10.043 -12.780 1.00 86.00 99 GLN A CA 1
ATOM 828 C C . GLN A 1 99 ? 19.475 10.955 -11.991 1.00 86.00 99 GLN A C 1
ATOM 830 O O . GLN A 1 99 ? 18.808 10.505 -11.059 1.00 86.00 99 GLN A O 1
ATOM 835 N N . TRP A 1 100 ? 19.344 12.226 -12.384 1.00 87.31 100 TRP A N 1
ATOM 836 C CA . TRP A 1 100 ? 18.417 13.168 -11.749 1.00 87.31 100 TRP A CA 1
ATOM 837 C C . TRP A 1 100 ? 16.943 12.787 -11.952 1.00 87.31 100 TRP A C 1
ATOM 839 O O . TRP A 1 100 ? 16.141 12.963 -11.038 1.00 87.31 100 TRP A O 1
ATOM 849 N N . SER A 1 101 ? 16.583 12.224 -13.110 1.00 87.75 101 SER A N 1
ATOM 850 C CA . SER A 1 101 ? 15.205 11.804 -13.409 1.00 87.75 101 SER A CA 1
ATOM 851 C C . SER A 1 101 ? 14.791 10.615 -12.544 1.00 87.75 101 SER A C 1
ATOM 853 O O . SER A 1 101 ? 13.675 10.559 -12.029 1.00 87.75 101 SER A O 1
ATOM 855 N N . VAL A 1 102 ? 15.745 9.717 -12.297 1.00 85.12 102 VAL A N 1
ATOM 856 C CA . VAL A 1 102 ? 15.600 8.568 -11.413 1.00 85.12 102 VAL A CA 1
ATOM 857 C C . VAL A 1 102 ? 15.352 9.041 -9.978 1.00 85.12 102 VAL A C 1
ATOM 859 O O . VAL A 1 102 ? 14.352 8.655 -9.374 1.00 85.12 102 VAL A O 1
ATOM 862 N N . ILE A 1 103 ? 16.194 9.944 -9.455 1.00 85.19 103 ILE A N 1
ATOM 863 C CA . ILE A 1 103 ? 16.028 10.546 -8.117 1.00 85.19 103 ILE A CA 1
ATOM 864 C C . ILE A 1 103 ? 14.673 11.252 -7.993 1.00 85.19 103 ILE A C 1
ATOM 866 O O . ILE A 1 103 ? 13.960 11.051 -7.009 1.00 85.19 103 ILE A O 1
ATOM 870 N N . PHE A 1 104 ? 14.292 12.045 -8.996 1.00 88.88 104 PHE A N 1
ATOM 871 C CA . PHE A 1 104 ? 13.004 12.733 -9.013 1.00 88.88 104 PHE A CA 1
ATOM 872 C C . PHE A 1 104 ? 11.830 11.745 -8.964 1.00 88.88 104 PHE A C 1
ATOM 874 O O . PHE A 1 104 ? 10.890 11.953 -8.199 1.00 88.88 104 PHE A O 1
ATOM 881 N N . GLY A 1 105 ? 11.918 10.629 -9.695 1.00 87.62 105 GLY A N 1
ATOM 882 C CA . GLY A 1 105 ? 10.943 9.539 -9.634 1.00 87.62 105 GLY A CA 1
ATOM 883 C C . GLY A 1 105 ? 10.803 8.937 -8.232 1.00 87.62 105 GLY A C 1
ATOM 884 O O . GLY A 1 105 ? 9.681 8.775 -7.754 1.00 87.62 105 GLY A O 1
ATOM 885 N N . TYR A 1 106 ? 11.919 8.677 -7.535 1.00 86.12 106 TYR A N 1
ATOM 886 C CA . TYR A 1 106 ? 11.904 8.191 -6.146 1.00 86.12 106 TYR A CA 1
ATOM 887 C C . TYR A 1 106 ? 11.208 9.180 -5.200 1.00 86.12 106 TYR A C 1
ATOM 889 O O . TYR A 1 106 ? 10.351 8.785 -4.406 1.00 86.12 106 TYR A O 1
ATOM 897 N N . VAL A 1 107 ? 11.554 10.467 -5.290 1.00 88.75 107 VAL A N 1
ATOM 898 C CA . VAL A 1 107 ? 10.970 11.517 -4.441 1.00 88.75 107 VAL A CA 1
ATOM 899 C C . VAL A 1 107 ? 9.475 11.666 -4.715 1.00 88.75 107 VAL A C 1
ATOM 901 O O . VAL A 1 107 ? 8.680 11.721 -3.777 1.00 88.75 107 VAL A O 1
ATOM 904 N N . PHE A 1 108 ? 9.080 11.680 -5.987 1.00 89.81 108 PHE A N 1
ATOM 905 C CA . PHE A 1 108 ? 7.681 11.787 -6.386 1.00 89.81 108 PHE A CA 1
ATOM 906 C C . PHE A 1 108 ? 6.859 10.575 -5.924 1.00 89.81 108 PHE A C 1
ATOM 908 O O . PHE A 1 108 ? 5.761 10.738 -5.391 1.00 89.81 108 PHE A O 1
ATOM 915 N N . TRP A 1 109 ? 7.405 9.362 -6.043 1.00 89.00 109 TRP A N 1
ATOM 916 C CA . TRP A 1 109 ? 6.760 8.148 -5.543 1.00 89.00 109 TRP A CA 1
ATOM 917 C C . TRP A 1 109 ? 6.566 8.182 -4.020 1.00 89.00 109 TRP A C 1
ATOM 919 O O . TRP A 1 109 ? 5.466 7.908 -3.534 1.00 89.00 109 TRP A O 1
ATOM 929 N N . LEU A 1 110 ? 7.592 8.594 -3.261 1.00 89.38 110 LEU A N 1
ATOM 930 C CA . LEU A 1 110 ? 7.497 8.749 -1.805 1.00 89.38 110 LEU A CA 1
ATOM 931 C C . LEU A 1 110 ? 6.453 9.795 -1.397 1.00 89.38 110 LEU A C 1
ATOM 933 O O . LEU A 1 110 ? 5.674 9.564 -0.468 1.00 89.38 110 LEU A O 1
ATOM 937 N N . LEU A 1 111 ? 6.413 10.924 -2.110 1.00 91.19 111 LEU A N 1
ATOM 938 C CA . LEU A 1 111 ? 5.463 12.009 -1.870 1.00 91.19 111 LEU A CA 1
ATOM 939 C C . LEU A 1 111 ? 4.011 11.537 -1.995 1.00 91.19 111 LEU A C 1
ATOM 941 O O . LEU A 1 111 ? 3.155 11.988 -1.237 1.00 91.19 111 LEU A O 1
ATOM 945 N N . LEU A 1 112 ? 3.739 10.622 -2.924 1.00 92.44 112 LEU A N 1
ATOM 946 C CA . LEU A 1 112 ? 2.420 10.024 -3.075 1.00 92.44 112 LEU A CA 1
ATOM 947 C C . LEU A 1 112 ? 2.174 8.974 -1.985 1.00 92.44 112 LEU A C 1
ATOM 949 O O . LEU A 1 112 ? 1.187 9.064 -1.247 1.00 92.44 112 LEU A O 1
ATOM 953 N N . ILE A 1 113 ? 3.072 7.994 -1.841 1.00 93.56 113 ILE A N 1
ATOM 954 C CA . ILE A 1 113 ? 2.792 6.782 -1.061 1.00 93.56 113 ILE A CA 1
ATOM 955 C C . ILE A 1 113 ? 2.668 7.022 0.448 1.00 93.56 113 ILE A C 1
ATOM 957 O O . ILE A 1 113 ? 1.877 6.351 1.116 1.00 93.56 113 ILE A O 1
ATOM 961 N N . ILE A 1 114 ? 3.397 8.000 0.997 1.00 92.75 114 ILE A N 1
ATOM 962 C CA . ILE A 1 114 ? 3.363 8.319 2.431 1.00 92.75 114 ILE A CA 1
ATOM 963 C C . ILE A 1 114 ? 1.947 8.747 2.870 1.00 92.75 114 ILE A C 1
ATOM 965 O O . ILE A 1 114 ? 1.414 8.161 3.823 1.00 92.75 114 ILE A O 1
ATOM 969 N N . PRO A 1 115 ? 1.284 9.710 2.199 1.00 94.00 115 PRO A N 1
ATOM 970 C CA . PRO A 1 115 ? -0.125 10.015 2.428 1.00 94.00 115 PRO A CA 1
ATOM 971 C C . PRO A 1 115 ? -1.062 8.804 2.339 1.00 94.00 115 PRO A C 1
ATOM 973 O O . PRO A 1 115 ? -1.918 8.633 3.210 1.00 94.00 115 PRO A O 1
ATOM 976 N N . LEU A 1 116 ? -0.895 7.941 1.330 1.00 95.56 116 LEU A N 1
ATOM 977 C CA . LEU A 1 116 ? -1.740 6.757 1.145 1.00 95.56 116 LEU A CA 1
ATOM 978 C C . LEU A 1 116 ? -1.610 5.780 2.321 1.00 95.56 116 LEU A C 1
ATOM 980 O O . LEU A 1 116 ? -2.618 5.343 2.884 1.00 95.56 116 LEU A O 1
ATOM 984 N N . PHE A 1 117 ? -0.382 5.484 2.753 1.00 95.44 117 PHE A N 1
ATOM 985 C CA . PHE A 1 117 ? -0.140 4.633 3.919 1.00 95.44 117 PHE A CA 1
ATOM 986 C C . PHE A 1 117 ? -0.586 5.272 5.224 1.00 95.44 117 PHE A C 1
ATOM 988 O O . PHE A 1 117 ? -1.105 4.569 6.088 1.00 95.44 117 PHE A O 1
ATOM 995 N N . THR A 1 118 ? -0.473 6.592 5.359 1.00 92.62 118 THR A N 1
ATOM 996 C CA . THR A 1 118 ? -1.014 7.310 6.520 1.00 92.62 118 THR A CA 1
ATOM 997 C C . THR A 1 118 ? -2.523 7.094 6.621 1.00 92.62 118 THR A C 1
ATOM 999 O O . THR A 1 118 ? -3.039 6.762 7.689 1.00 92.62 118 THR A O 1
ATOM 1002 N N . VAL A 1 119 ? -3.240 7.206 5.501 1.00 93.00 119 VAL A N 1
ATOM 1003 C CA . VAL A 1 119 ? -4.686 6.979 5.455 1.00 93.00 119 VAL A CA 1
ATOM 1004 C C . VAL A 1 119 ? -5.039 5.528 5.761 1.00 93.00 119 VAL A C 1
ATOM 1006 O O . VAL A 1 119 ? -5.887 5.284 6.621 1.00 93.00 119 VAL A O 1
ATOM 1009 N N . LEU A 1 120 ? -4.373 4.568 5.118 1.00 93.69 120 LEU A N 1
ATOM 1010 C CA . LEU A 1 120 ? -4.591 3.144 5.372 1.00 93.69 120 LEU A CA 1
ATOM 1011 C C . LEU A 1 120 ? -4.303 2.776 6.828 1.00 93.69 120 LEU A C 1
ATOM 1013 O O . LEU A 1 120 ? -5.091 2.053 7.432 1.00 93.69 120 LEU A O 1
ATOM 1017 N N . TYR A 1 121 ? -3.238 3.319 7.419 1.00 93.56 121 TYR A N 1
ATOM 1018 C CA . TYR A 1 121 ? -2.905 3.129 8.827 1.00 93.56 121 TYR A CA 1
ATOM 1019 C C . TYR 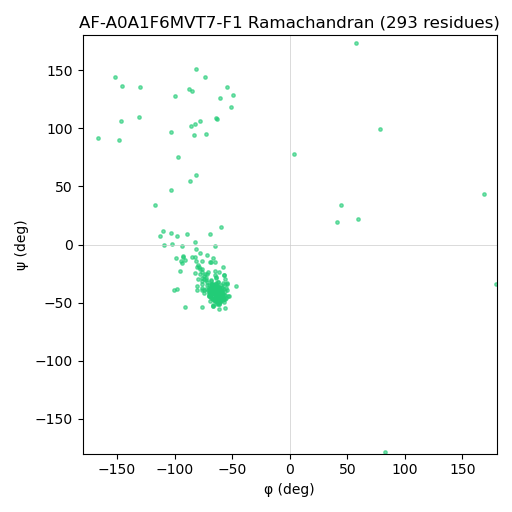A 1 121 ? -4.013 3.664 9.737 1.00 93.56 121 TYR A C 1
ATOM 1021 O O . TYR A 1 121 ? -4.514 2.947 10.606 1.00 93.56 121 TYR A O 1
ATOM 1029 N N . VAL A 1 122 ? -4.450 4.910 9.525 1.00 88.94 122 VAL A N 1
ATOM 1030 C CA . VAL A 1 122 ? -5.537 5.499 10.318 1.00 88.94 122 VAL A CA 1
ATOM 1031 C C . VAL A 1 122 ? -6.805 4.664 10.174 1.00 88.94 122 VAL A C 1
ATOM 1033 O O . VAL A 1 122 ? -7.479 4.390 11.166 1.00 88.94 122 VAL A O 1
ATOM 1036 N N . TYR A 1 123 ? -7.116 4.215 8.965 1.00 85.44 123 TYR A N 1
ATOM 1037 C CA . TYR A 1 123 ? -8.297 3.416 8.685 1.00 85.44 123 TYR A CA 1
ATOM 1038 C C . TYR A 1 123 ? -8.237 2.027 9.350 1.00 85.44 123 TYR A C 1
ATOM 1040 O O . TYR A 1 123 ? -9.197 1.594 9.992 1.00 85.44 123 TYR A O 1
ATOM 1048 N N . ALA A 1 124 ? -7.086 1.361 9.273 1.00 89.88 124 ALA A N 1
ATOM 1049 C CA . ALA A 1 124 ? -6.822 0.043 9.837 1.00 89.88 124 ALA A CA 1
ATOM 1050 C C . ALA A 1 124 ? -6.788 0.035 11.367 1.00 89.88 124 ALA A C 1
ATOM 1052 O O . ALA A 1 124 ? -7.409 -0.804 12.032 1.00 89.88 124 ALA A O 1
ATOM 1053 N N . PHE A 1 125 ? -6.053 0.974 11.954 1.00 86.06 125 PHE A N 1
ATOM 1054 C CA . PHE A 1 125 ? -5.760 0.941 13.379 1.00 86.06 125 PHE A CA 1
ATOM 1055 C C . PHE A 1 125 ? -6.717 1.770 14.198 1.00 86.06 125 PHE A C 1
ATOM 1057 O O . PHE A 1 125 ? -6.894 1.406 15.362 1.00 86.06 125 PHE A O 1
ATOM 1064 N N . ARG A 1 126 ? -7.385 2.767 13.590 1.00 72.06 126 ARG A N 1
ATOM 1065 C CA . ARG A 1 126 ? -8.382 3.682 14.175 1.00 72.06 126 ARG A CA 1
ATOM 1066 C C . ARG A 1 126 ? -8.557 3.439 15.669 1.00 72.06 126 ARG A C 1
ATOM 1068 O O . ARG A 1 126 ? -9.446 2.705 16.116 1.00 72.06 126 ARG A O 1
ATOM 1075 N N . VAL A 1 127 ? -7.588 3.946 16.426 1.00 53.66 127 VAL A N 1
ATOM 1076 C CA . VAL A 1 127 ? -7.713 4.137 17.866 1.00 53.66 127 VAL A CA 1
ATOM 1077 C C . VAL A 1 127 ? -8.886 5.101 17.976 1.00 53.66 127 VAL A C 1
ATOM 1079 O O . VAL A 1 127 ? -8.878 6.110 17.275 1.00 53.66 127 VAL A O 1
ATOM 1082 N N . GLY A 1 128 ? -9.931 4.787 18.744 1.00 48.00 128 GLY A N 1
ATOM 1083 C CA . GLY A 1 128 ? -11.195 5.550 18.786 1.00 48.00 128 GLY A CA 1
ATOM 1084 C C . GLY A 1 128 ? -11.083 7.029 19.208 1.00 48.00 128 GLY A C 1
ATOM 1085 O O . GLY A 1 128 ? -12.080 7.642 19.567 1.00 48.00 128 GLY A O 1
ATOM 1086 N N . LYS A 1 129 ? -9.877 7.607 19.208 1.00 47.88 129 LYS A N 1
ATOM 1087 C CA . LYS A 1 129 ? -9.523 8.978 19.565 1.00 47.88 129 LYS A CA 1
ATOM 1088 C C . LYS A 1 129 ? -8.313 9.421 18.716 1.00 47.88 129 LYS A C 1
ATOM 1090 O O . LYS A 1 129 ? -7.175 9.221 19.116 1.00 47.88 129 LYS A O 1
ATOM 1095 N N . MET A 1 130 ? -8.522 10.011 17.544 1.00 45.38 130 MET A N 1
ATOM 1096 C CA . MET A 1 130 ? -7.449 10.622 16.734 1.00 45.38 130 MET A CA 1
ATOM 1097 C C . MET A 1 130 ? -8.102 11.824 16.034 1.00 45.38 130 MET A C 1
ATOM 1099 O O . MET A 1 130 ? -8.984 11.614 15.216 1.00 45.38 130 MET A O 1
ATOM 1103 N N . PHE A 1 131 ? -7.895 13.102 16.353 1.00 42.97 131 PHE A N 1
ATOM 1104 C CA . PHE A 1 131 ? -6.846 13.851 17.043 1.00 42.97 131 PHE A CA 1
ATOM 1105 C C . PHE A 1 131 ? -7.471 14.761 18.128 1.00 42.97 131 PHE A C 1
ATOM 1107 O O . PHE A 1 131 ? -8.444 15.459 17.830 1.00 42.97 131 PHE A O 1
ATOM 1114 N N . PRO A 1 132 ? -6.930 14.849 19.357 1.00 46.34 132 PRO A N 1
ATOM 1115 C CA . PRO A 1 132 ? -7.355 15.874 20.318 1.00 46.34 132 PRO A CA 1
ATOM 1116 C C . PRO A 1 132 ? -6.933 17.297 19.907 1.00 46.34 132 PRO A C 1
ATOM 1118 O O . PRO A 1 132 ? -7.508 18.259 20.405 1.00 46.34 132 PRO A O 1
ATOM 1121 N N . PHE A 1 133 ? -6.001 17.448 18.956 1.00 45.50 133 PHE A N 1
ATOM 1122 C CA . PHE A 1 133 ? -5.425 18.749 18.594 1.00 45.50 133 PHE A CA 1
ATOM 1123 C C . PHE A 1 133 ? -6.430 19.742 17.976 1.00 45.50 133 PHE A C 1
ATOM 1125 O O . PHE A 1 133 ? -6.250 20.945 18.089 1.00 45.50 133 PHE A O 1
ATOM 1132 N N . ILE A 1 134 ? -7.542 19.267 17.398 1.00 49.28 134 ILE A N 1
ATOM 1133 C CA . ILE A 1 134 ? -8.600 20.146 16.852 1.00 49.28 134 ILE A CA 1
ATOM 1134 C C . ILE A 1 134 ? -9.700 20.431 17.895 1.00 49.28 134 ILE A C 1
ATOM 1136 O O . ILE A 1 134 ? -10.533 21.316 17.710 1.00 49.28 134 ILE A O 1
ATOM 1140 N N . ARG A 1 135 ? -9.713 19.723 19.033 1.00 46.78 135 ARG A N 1
ATOM 1141 C CA . ARG A 1 135 ? -10.790 19.850 20.028 1.00 46.78 135 ARG A CA 1
ATOM 1142 C C . ARG A 1 135 ? -10.634 21.057 20.959 1.00 46.78 135 ARG A C 1
ATOM 1144 O O . ARG A 1 135 ? -11.607 21.434 21.600 1.00 46.78 135 ARG A O 1
ATOM 1151 N N . VAL A 1 136 ? -9.457 21.684 20.997 1.00 51.41 136 VAL A N 1
ATOM 1152 C CA . VAL A 1 136 ? -9.183 22.817 21.900 1.00 51.41 136 VAL A CA 1
ATOM 1153 C C . VAL A 1 136 ? -9.777 24.137 21.391 1.00 51.41 136 VAL A C 1
ATOM 1155 O O . VAL A 1 136 ? -10.055 25.016 22.194 1.00 51.41 136 VAL A O 1
ATOM 1158 N N . GLN A 1 137 ? -10.074 24.279 20.095 1.00 47.09 137 GLN A N 1
ATOM 1159 C CA . GLN A 1 137 ? -10.555 25.566 19.570 1.00 47.09 137 GLN A CA 1
ATOM 1160 C C . GLN A 1 137 ? -12.075 25.755 19.527 1.00 47.09 137 GLN A C 1
ATOM 1162 O O . GLN A 1 137 ? -12.521 26.872 19.294 1.00 47.09 137 GLN A O 1
ATOM 1167 N N . ARG A 1 138 ? -12.894 24.718 19.758 1.00 47.62 138 ARG A N 1
ATOM 1168 C CA . ARG A 1 138 ? -14.360 24.879 19.682 1.00 47.62 138 ARG A CA 1
ATOM 1169 C C . ARG A 1 138 ? -15.033 25.161 21.031 1.00 47.62 138 ARG A C 1
ATOM 1171 O O . ARG A 1 138 ? -16.163 25.613 21.035 1.00 47.62 138 ARG A O 1
ATOM 1178 N N . ASN A 1 139 ? -14.344 24.960 22.155 1.00 47.06 139 ASN A N 1
ATOM 1179 C CA . ASN A 1 139 ? -14.952 25.100 23.486 1.00 47.06 139 ASN A CA 1
ATOM 1180 C C . ASN A 1 139 ? -14.694 26.449 24.179 1.00 47.06 139 ASN A C 1
ATOM 1182 O O . ASN A 1 139 ? -15.039 26.594 25.346 1.00 47.06 139 ASN A O 1
ATOM 1186 N N . ILE A 1 140 ? -14.087 27.422 23.489 1.00 55.25 140 ILE A N 1
ATOM 1187 C CA . ILE A 1 140 ? -13.816 28.757 24.056 1.00 55.25 140 ILE A CA 1
ATOM 1188 C C . ILE A 1 140 ? -14.947 29.751 23.731 1.00 55.25 140 ILE A C 1
ATOM 1190 O O . ILE A 1 140 ? -15.080 30.758 24.413 1.00 55.25 140 ILE A O 1
ATOM 1194 N N . ASN A 1 141 ? -15.823 29.449 22.763 1.00 52.00 141 ASN A N 1
ATOM 1195 C CA . ASN A 1 141 ? -16.888 30.381 22.364 1.00 52.00 141 ASN A CA 1
ATOM 1196 C C . ASN A 1 141 ? -18.266 30.080 22.976 1.00 52.00 141 ASN A C 1
ATOM 1198 O O . ASN A 1 141 ? -19.126 30.953 22.937 1.00 52.00 141 ASN A O 1
ATOM 1202 N N . ASP A 1 142 ? -18.457 28.911 23.598 1.00 54.75 142 ASP A N 1
ATOM 1203 C CA . ASP A 1 142 ? -19.733 28.526 24.227 1.00 54.75 142 ASP A CA 1
ATOM 1204 C C . ASP A 1 142 ? -19.699 28.646 25.766 1.00 54.75 142 ASP A C 1
ATOM 1206 O O . ASP A 1 142 ? -20.617 28.215 26.461 1.00 54.75 142 ASP A O 1
ATOM 1210 N N . SER A 1 143 ? -18.649 29.247 26.341 1.00 49.28 143 SER A N 1
ATOM 1211 C CA . SER A 1 143 ? -18.549 29.475 27.787 1.00 49.28 143 SER A CA 1
ATOM 1212 C C . SER A 1 143 ? -19.329 30.713 28.239 1.00 49.28 143 SER A C 1
ATOM 1214 O O . SER A 1 143 ? -18.770 31.624 28.847 1.00 49.28 143 SER A O 1
ATOM 1216 N N . VAL A 1 144 ? -20.638 30.715 27.991 1.00 54.62 144 VAL A N 1
ATOM 1217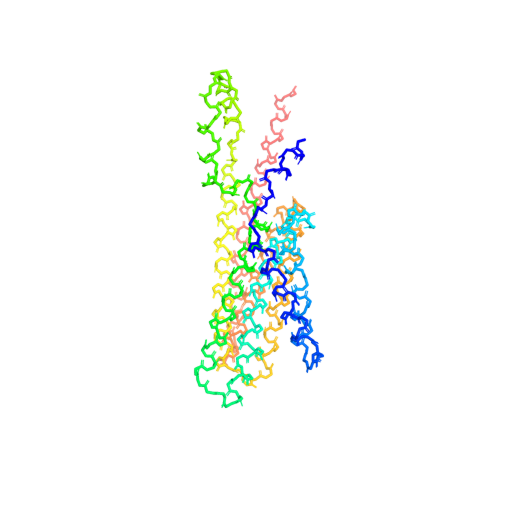 C CA . VAL A 1 144 ? -21.596 31.482 28.789 1.00 54.62 144 VAL A CA 1
ATOM 1218 C C . VAL A 1 144 ? -22.739 30.531 29.152 1.00 54.62 144 VAL A C 1
ATOM 1220 O O . VAL A 1 144 ? -23.530 30.143 28.303 1.00 54.62 144 VAL A O 1
ATOM 1223 N N . SER A 1 145 ? -22.810 30.161 30.435 1.00 55.31 145 SER A N 1
ATOM 1224 C CA . SER A 1 145 ? -23.810 29.293 31.090 1.00 55.31 145 SER A CA 1
ATOM 1225 C C . SER A 1 145 ? -23.654 27.770 30.896 1.00 55.31 145 SER A C 1
ATOM 1227 O O . SER A 1 145 ? -24.080 27.188 29.908 1.00 55.31 145 SER A O 1
ATOM 1229 N N . GLY A 1 146 ? -23.076 27.070 31.882 1.00 53.06 146 GLY A N 1
ATOM 1230 C CA . GLY A 1 146 ? -23.100 25.599 31.851 1.00 53.06 146 GLY A CA 1
ATOM 1231 C C . GLY A 1 146 ? -22.204 24.861 32.841 1.00 53.06 146 GLY A C 1
ATOM 1232 O O . GLY A 1 146 ? -21.557 23.886 32.469 1.00 53.06 146 GLY A O 1
ATOM 1233 N N . GLN A 1 147 ? -22.150 25.283 34.106 1.00 55.16 147 GLN A N 1
ATOM 1234 C CA . GLN A 1 147 ? -21.335 24.629 35.144 1.00 55.16 147 GLN A CA 1
ATOM 1235 C C . GLN A 1 147 ? -21.803 23.187 35.470 1.00 55.16 147 GLN A C 1
ATOM 1237 O O . GLN A 1 147 ? -21.042 22.398 36.025 1.00 55.16 147 GLN A O 1
ATOM 1242 N N . SER A 1 148 ? -23.015 22.795 35.051 1.00 56.06 148 SER A N 1
ATOM 1243 C CA . SER A 1 148 ? -23.588 21.453 35.251 1.00 56.06 148 SER A CA 1
ATOM 1244 C C . SER A 1 148 ? -23.106 20.389 34.251 1.00 56.06 148 SER A C 1
ATOM 1246 O O . SER A 1 148 ? -23.173 19.198 34.552 1.00 56.06 148 SER A O 1
ATOM 1248 N N . ALA A 1 149 ? -22.565 20.774 33.089 1.00 55.41 149 ALA A N 1
ATOM 1249 C CA . ALA A 1 149 ? -22.082 19.815 32.087 1.00 55.41 149 ALA A CA 1
ATOM 1250 C C . ALA A 1 149 ? -20.729 19.176 32.465 1.00 55.41 149 ALA A C 1
ATOM 1252 O O . ALA A 1 149 ? -20.415 18.062 32.040 1.00 55.41 149 ALA A O 1
ATOM 1253 N N . TYR A 1 150 ? -19.938 19.850 33.307 1.00 54.62 150 TYR A N 1
ATOM 1254 C CA . TYR A 1 150 ? -18.606 19.391 33.710 1.00 54.62 150 TYR A CA 1
ATOM 1255 C C . TYR A 1 150 ? -18.634 18.199 34.682 1.00 54.62 150 TYR A C 1
ATOM 1257 O O . TYR A 1 150 ? -17.726 17.368 34.648 1.00 54.62 150 TYR A O 1
ATOM 1265 N N . LEU A 1 151 ? -19.684 18.058 35.501 1.00 56.47 151 LEU A N 1
ATOM 1266 C CA . LEU A 1 151 ? -19.781 16.979 36.494 1.00 56.47 151 LEU A CA 1
ATOM 1267 C C . LEU A 1 151 ? -20.131 15.615 35.871 1.00 56.47 151 LEU A C 1
ATOM 1269 O O . LEU A 1 151 ? -19.580 14.595 36.284 1.00 56.47 151 LEU A O 1
ATOM 1273 N N . ASN A 1 152 ? -20.945 15.581 34.811 1.00 55.69 152 ASN A N 1
ATOM 1274 C CA . ASN A 1 152 ? -21.302 14.321 34.141 1.00 55.69 152 ASN A CA 1
ATOM 1275 C C . ASN A 1 152 ? -20.163 13.751 33.276 1.00 55.69 152 ASN A C 1
ATOM 1277 O O . ASN A 1 152 ? -20.044 12.536 33.131 1.00 55.69 152 ASN A O 1
ATOM 1281 N N . LEU A 1 153 ? -19.261 14.598 32.767 1.00 54.88 153 LEU A N 1
ATOM 1282 C CA . LEU A 1 153 ? -18.082 14.153 32.011 1.00 54.88 153 LEU A CA 1
ATOM 1283 C C . LEU A 1 153 ? -16.998 13.513 32.897 1.00 54.88 153 LEU A C 1
ATOM 1285 O O . LEU A 1 153 ? -16.236 12.669 32.419 1.00 54.88 153 LEU A O 1
ATOM 1289 N N . GLN A 1 154 ? -16.931 13.860 34.187 1.00 54.97 154 GLN A N 1
ATOM 1290 C CA . GLN A 1 154 ? -15.993 13.222 35.119 1.00 54.97 154 GLN A CA 1
ATOM 1291 C C . GLN A 1 154 ? -16.437 11.817 35.546 1.00 54.97 154 GLN A C 1
ATOM 1293 O O . GLN A 1 154 ? -15.572 10.959 35.750 1.00 54.97 154 GLN A O 1
ATOM 1298 N N . ALA A 1 155 ? -17.746 11.551 35.617 1.00 55.41 155 ALA A N 1
ATOM 1299 C CA . ALA A 1 155 ? -18.278 10.240 35.991 1.00 55.41 155 ALA A CA 1
ATOM 1300 C C . ALA A 1 155 ? -18.015 9.171 34.912 1.00 55.41 155 ALA A C 1
ATOM 1302 O O . ALA A 1 155 ? -17.634 8.047 35.235 1.00 55.41 155 ALA A O 1
ATOM 1303 N N . ASP A 1 156 ? -18.112 9.538 33.633 1.00 50.03 156 ASP A N 1
ATOM 1304 C CA . ASP A 1 156 ? -17.965 8.593 32.516 1.00 50.03 156 ASP A CA 1
ATOM 1305 C C . ASP A 1 156 ? -16.489 8.272 32.180 1.00 50.03 156 ASP A C 1
ATOM 1307 O O . ASP A 1 156 ? -16.164 7.250 31.574 1.00 50.03 156 ASP A O 1
ATOM 1311 N N . SER A 1 157 ? -15.543 9.108 32.632 1.00 47.31 157 SER A N 1
ATOM 1312 C CA . SER A 1 157 ? -14.108 8.882 32.390 1.00 47.31 157 SER A CA 1
ATOM 1313 C C . SER A 1 157 ? -13.486 7.792 33.275 1.00 47.31 157 SER A C 1
ATOM 1315 O O . SER A 1 157 ? -12.475 7.202 32.891 1.00 47.31 157 SER A O 1
ATOM 1317 N N . LYS A 1 158 ? -14.101 7.466 34.423 1.00 47.16 158 LYS A N 1
ATOM 1318 C CA . LYS A 1 158 ? -13.587 6.453 35.363 1.00 47.16 158 LYS A CA 1
ATOM 1319 C C . LYS A 1 158 ? -13.861 5.005 34.936 1.00 47.16 158 LYS A C 1
ATOM 1321 O O . LYS A 1 158 ? -13.138 4.114 35.368 1.00 47.16 158 LYS A O 1
ATOM 1326 N N . ASN A 1 159 ? -14.819 4.766 34.037 1.00 47.91 159 ASN A N 1
ATOM 1327 C CA . ASN A 1 159 ? -15.186 3.411 33.600 1.00 47.91 159 ASN A CA 1
ATOM 1328 C C . ASN A 1 159 ? -14.455 2.929 32.338 1.00 47.91 159 ASN A C 1
ATOM 1330 O O . ASN A 1 159 ? -14.624 1.786 31.923 1.00 47.91 159 ASN A O 1
ATOM 1334 N N . CYS A 1 160 ? -13.598 3.758 31.737 1.00 45.91 160 CYS A N 1
ATOM 1335 C CA . CYS A 1 160 ? -12.828 3.386 30.552 1.00 45.91 160 CYS A CA 1
ATOM 1336 C C . CYS A 1 160 ? -11.365 3.068 30.903 1.00 45.91 160 CYS A C 1
ATOM 1338 O O . CYS A 1 160 ? -10.438 3.541 30.239 1.00 45.91 160 CYS A O 1
ATOM 1340 N N . VAL A 1 161 ? -11.139 2.267 31.949 1.00 50.53 161 VAL A N 1
ATOM 1341 C CA . VAL A 1 161 ? -9.832 1.644 32.188 1.00 50.53 161 VAL A CA 1
ATOM 1342 C C . VAL A 1 161 ? -9.675 0.549 31.138 1.00 50.53 161 VAL A C 1
ATOM 1344 O O . VAL A 1 161 ? -10.194 -0.556 31.283 1.00 50.53 161 VAL A O 1
ATOM 1347 N N . LEU A 1 162 ? -9.009 0.885 30.029 1.00 48.56 162 LEU A N 1
ATOM 1348 C CA . LEU A 1 162 ? -8.558 -0.110 29.059 1.00 48.56 162 LEU A CA 1
ATOM 1349 C C . LEU A 1 162 ? -7.790 -1.186 29.836 1.00 48.56 162 LEU A C 1
ATOM 1351 O O . LEU A 1 162 ? -6.784 -0.858 30.470 1.00 48.56 162 LEU A O 1
ATOM 1355 N N . SER A 1 163 ? -8.280 -2.429 29.797 1.00 50.44 163 SER A N 1
ATOM 1356 C CA . SER A 1 163 ? -7.638 -3.572 30.445 1.00 50.44 163 SER A CA 1
ATOM 1357 C C . SER A 1 163 ? -6.161 -3.586 30.067 1.00 50.44 163 SER A C 1
ATOM 1359 O O . SER A 1 163 ? -5.826 -3.529 28.883 1.00 50.44 163 SER A O 1
ATOM 1361 N N . ASP A 1 164 ? -5.262 -3.667 31.049 1.00 58.03 164 ASP A N 1
ATOM 1362 C CA . ASP A 1 164 ? -3.819 -3.688 30.782 1.00 58.03 164 ASP A CA 1
ATOM 1363 C C . ASP A 1 164 ? -3.411 -4.850 29.857 1.00 58.03 164 ASP A C 1
ATOM 1365 O O . ASP A 1 164 ? -2.405 -4.759 29.153 1.00 58.03 164 ASP A O 1
ATOM 1369 N N . SER A 1 165 ? -4.252 -5.886 29.741 1.00 46.94 165 SER A N 1
ATOM 1370 C CA . SER A 1 165 ? -4.080 -6.957 28.757 1.00 46.94 165 SER A CA 1
ATOM 1371 C C . SER A 1 165 ? -4.156 -6.473 27.298 1.00 46.94 165 SER A C 1
ATOM 1373 O O . SER A 1 165 ? -3.360 -6.921 26.473 1.00 46.94 165 SER A O 1
ATOM 1375 N N . ASP A 1 166 ? -5.015 -5.501 26.975 1.00 50.31 166 ASP A N 1
ATOM 1376 C CA . ASP A 1 166 ? -5.150 -4.951 25.618 1.00 50.31 166 ASP A CA 1
ATOM 1377 C C . ASP A 1 166 ? -3.954 -4.067 25.236 1.00 50.31 166 ASP A C 1
ATOM 1379 O O . ASP A 1 166 ? -3.564 -3.991 24.065 1.00 50.31 166 ASP A O 1
ATOM 1383 N N . LYS A 1 167 ? -3.332 -3.405 26.222 1.00 53.66 167 LYS A N 1
ATOM 1384 C CA . LYS A 1 167 ? -2.092 -2.642 26.012 1.00 53.66 167 LYS A CA 1
ATOM 1385 C C . LYS A 1 167 ? -0.926 -3.582 25.714 1.00 53.66 167 LYS A C 1
ATOM 1387 O O . LYS A 1 167 ? -0.202 -3.350 24.748 1.00 53.66 167 LYS A O 1
ATOM 1392 N N . ILE A 1 168 ? -0.787 -4.664 26.485 1.00 55.03 168 ILE A N 1
ATOM 1393 C CA . ILE A 1 168 ? 0.279 -5.661 26.303 1.00 55.03 168 ILE A CA 1
ATOM 1394 C C . ILE A 1 168 ? 0.152 -6.349 24.937 1.00 55.03 168 ILE A C 1
ATOM 1396 O O . ILE A 1 168 ? 1.146 -6.469 24.222 1.00 55.03 168 ILE A O 1
ATOM 1400 N N . TRP A 1 169 ? -1.063 -6.719 24.516 1.00 53.53 169 TRP A N 1
ATOM 1401 C CA . TRP A 1 169 ? -1.292 -7.319 23.196 1.00 53.53 169 TRP A CA 1
ATOM 1402 C C . TRP A 1 169 ? -0.972 -6.375 22.035 1.00 53.53 169 TRP A C 1
ATOM 1404 O O . TRP A 1 169 ? -0.384 -6.810 21.045 1.00 53.53 169 TRP A O 1
ATOM 1414 N N . ASN A 1 170 ? -1.307 -5.086 22.145 1.00 50.66 170 ASN A N 1
ATOM 1415 C CA . ASN A 1 170 ? -0.952 -4.109 21.113 1.00 50.66 170 ASN A CA 1
ATOM 1416 C C . ASN A 1 170 ? 0.566 -3.894 21.025 1.00 50.66 170 ASN A C 1
ATOM 1418 O O . ASN A 1 170 ? 1.101 -3.824 19.922 1.00 50.66 170 ASN A O 1
ATOM 1422 N N . VAL A 1 171 ? 1.272 -3.835 22.159 1.00 54.59 171 VAL A N 1
ATOM 1423 C CA . VAL A 1 171 ? 2.739 -3.701 22.167 1.00 54.59 171 VAL A CA 1
ATOM 1424 C C . VAL A 1 171 ? 3.402 -4.951 21.585 1.00 54.59 171 VAL A C 1
ATOM 1426 O O . VAL A 1 171 ? 4.232 -4.826 20.689 1.00 54.59 171 VAL A O 1
ATOM 1429 N N . ALA A 1 172 ? 2.990 -6.151 22.004 1.00 51.16 172 ALA A N 1
ATOM 1430 C CA . ALA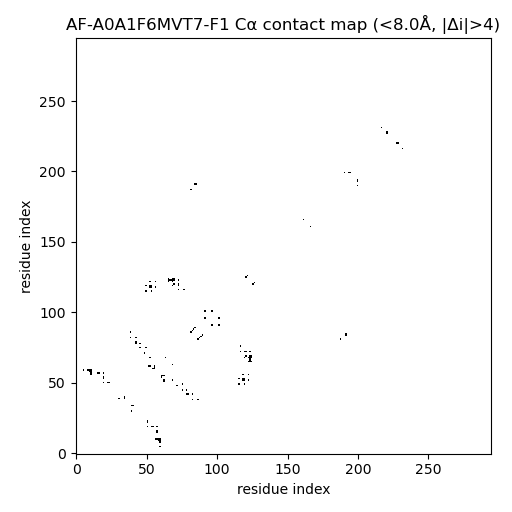 A 1 172 ? 3.527 -7.407 21.479 1.00 51.16 172 ALA A CA 1
ATOM 1431 C C . ALA A 1 172 ? 3.267 -7.566 19.969 1.00 51.16 172 ALA A C 1
ATOM 1433 O O . ALA A 1 172 ? 4.172 -7.934 19.222 1.00 51.16 172 ALA A O 1
ATOM 1434 N N . SER A 1 173 ? 2.062 -7.213 19.503 1.00 48.88 173 SER A N 1
ATOM 1435 C CA . SER A 1 173 ? 1.706 -7.165 18.078 1.00 48.88 173 SER A CA 1
ATOM 1436 C C . SER A 1 173 ? 2.608 -6.209 17.293 1.00 48.88 173 SER A C 1
ATOM 1438 O O . SER A 1 173 ? 3.057 -6.545 16.201 1.00 48.88 173 SER A O 1
ATOM 1440 N N . ASN A 1 174 ? 2.882 -5.019 17.834 1.00 48.41 174 ASN A N 1
ATOM 1441 C CA . ASN A 1 174 ? 3.709 -4.017 17.163 1.00 48.41 174 ASN A CA 1
ATOM 1442 C C . ASN A 1 174 ? 5.190 -4.422 17.124 1.00 48.41 174 ASN A C 1
ATOM 1444 O O . ASN A 1 174 ? 5.843 -4.229 16.103 1.00 48.41 174 ASN A O 1
ATOM 1448 N N . VAL A 1 175 ? 5.717 -5.023 18.195 1.00 52.19 175 VAL A N 1
ATOM 1449 C CA . VAL A 1 175 ? 7.104 -5.521 18.238 1.00 52.19 175 VAL A CA 1
ATOM 1450 C C . VAL A 1 175 ? 7.292 -6.699 17.282 1.00 52.19 175 VAL A C 1
ATOM 1452 O O . VAL A 1 175 ? 8.233 -6.694 16.490 1.00 52.19 175 VAL A O 1
ATOM 1455 N N . ALA A 1 176 ? 6.373 -7.670 17.285 1.00 52.75 176 ALA A N 1
ATOM 1456 C CA . ALA A 1 176 ? 6.399 -8.782 16.335 1.00 52.75 176 ALA A CA 1
ATOM 1457 C C . ALA A 1 176 ? 6.331 -8.286 14.880 1.00 52.75 176 ALA A C 1
ATOM 1459 O O . ALA A 1 176 ? 7.025 -8.812 14.012 1.00 52.75 176 ALA A O 1
ATOM 1460 N N . PHE A 1 177 ? 5.553 -7.231 14.627 1.00 49.31 177 PHE A N 1
ATOM 1461 C CA . PHE A 1 177 ? 5.476 -6.588 13.321 1.00 49.31 177 PHE A CA 1
ATOM 1462 C C . PHE A 1 177 ? 6.795 -5.918 12.904 1.00 49.31 177 PHE A C 1
ATOM 1464 O O . PHE A 1 177 ? 7.263 -6.160 11.795 1.00 49.31 177 PHE A O 1
ATOM 1471 N N . ILE A 1 178 ? 7.426 -5.127 13.778 1.00 51.25 178 ILE A N 1
ATOM 1472 C CA . ILE A 1 178 ? 8.717 -4.475 13.484 1.00 51.25 178 ILE A CA 1
ATOM 1473 C C . ILE A 1 178 ? 9.789 -5.522 13.155 1.00 51.25 178 ILE A C 1
ATOM 1475 O O . ILE A 1 178 ? 10.544 -5.355 12.197 1.00 51.25 178 ILE A O 1
ATOM 1479 N N . LEU A 1 179 ? 9.821 -6.628 13.903 1.00 49.94 179 LEU A N 1
ATOM 1480 C CA . LEU A 1 179 ? 10.751 -7.728 13.649 1.00 49.94 179 LEU A CA 1
ATOM 1481 C C . LEU A 1 179 ? 10.459 -8.443 12.321 1.00 49.94 179 LEU A C 1
ATOM 1483 O O . LEU A 1 179 ? 11.395 -8.752 11.587 1.00 49.94 179 LEU A O 1
ATOM 1487 N N . ALA A 1 180 ? 9.184 -8.653 11.978 1.00 53.34 180 ALA A N 1
ATOM 1488 C CA . ALA A 1 180 ? 8.787 -9.256 10.705 1.00 53.34 180 ALA A CA 1
ATOM 1489 C C . ALA A 1 180 ? 9.112 -8.357 9.498 1.00 53.34 180 ALA A C 1
ATOM 1491 O O . ALA A 1 180 ? 9.579 -8.841 8.474 1.00 53.34 180 ALA A O 1
ATOM 1492 N N . VAL A 1 181 ? 8.915 -7.041 9.609 1.00 50.06 181 VAL A N 1
ATOM 1493 C CA . VAL A 1 181 ? 9.280 -6.102 8.535 1.00 50.06 181 VAL A CA 1
ATOM 1494 C C . VAL A 1 181 ? 10.793 -6.018 8.375 1.00 50.06 181 VAL A C 1
ATOM 1496 O O . VAL A 1 181 ? 11.283 -6.055 7.251 1.00 50.06 181 VAL A O 1
ATOM 1499 N N . SER A 1 182 ? 11.540 -5.955 9.480 1.00 49.25 182 SER A N 1
ATOM 1500 C CA . SER A 1 182 ? 13.007 -5.912 9.455 1.00 49.25 182 SER A CA 1
ATOM 1501 C C . SER A 1 182 ? 13.614 -7.172 8.820 1.00 49.25 182 SER A C 1
ATOM 1503 O O . SER A 1 182 ? 14.551 -7.080 8.020 1.00 49.25 182 SER A O 1
ATOM 1505 N N . SER A 1 183 ? 13.045 -8.351 9.102 1.00 53.59 183 SER A N 1
ATOM 1506 C CA . SER A 1 183 ? 13.500 -9.607 8.498 1.00 53.59 183 SER A CA 1
ATOM 1507 C C . SER A 1 183 ? 13.167 -9.683 7.007 1.00 53.59 183 SER A C 1
ATOM 1509 O O . SER A 1 183 ? 14.044 -10.021 6.214 1.00 53.59 183 SER A O 1
ATOM 1511 N N . VAL A 1 184 ? 11.960 -9.281 6.596 1.00 54.72 184 VAL A N 1
ATOM 1512 C CA . VAL A 1 184 ? 11.580 -9.202 5.175 1.00 54.72 184 VAL A CA 1
ATOM 1513 C C . VAL A 1 184 ? 12.468 -8.206 4.427 1.00 54.72 184 VAL A C 1
ATOM 1515 O O . VAL A 1 184 ? 12.953 -8.519 3.344 1.00 54.72 184 VAL A O 1
ATOM 1518 N N . PHE A 1 185 ? 12.753 -7.042 5.014 1.00 49.25 185 PHE A N 1
ATOM 1519 C CA . PHE A 1 185 ? 13.620 -6.031 4.409 1.00 49.25 185 PHE A CA 1
ATOM 1520 C C . PHE A 1 185 ? 15.058 -6.540 4.239 1.00 49.25 185 PHE A C 1
ATOM 1522 O O . PHE A 1 185 ? 15.643 -6.393 3.168 1.00 49.25 185 PHE A O 1
ATOM 1529 N N . SER A 1 186 ? 15.599 -7.223 5.252 1.00 56.44 186 SER A N 1
ATOM 1530 C CA . SER A 1 186 ? 16.927 -7.849 5.183 1.00 56.44 186 SER A CA 1
ATOM 1531 C C . SER A 1 186 ? 16.999 -8.917 4.088 1.00 56.44 186 SER A C 1
ATOM 1533 O O . SER A 1 186 ? 17.983 -8.982 3.352 1.00 56.44 186 SER A O 1
ATOM 1535 N N . VAL A 1 187 ? 15.939 -9.718 3.926 1.00 56.75 187 VAL A N 1
ATOM 1536 C CA . VAL A 1 187 ? 15.848 -10.731 2.867 1.00 56.75 187 VAL A CA 1
ATOM 1537 C C . VAL A 1 187 ? 15.714 -10.089 1.485 1.00 56.75 187 VAL A C 1
ATOM 1539 O O . VAL A 1 187 ? 16.382 -10.535 0.561 1.00 56.75 187 VAL A O 1
ATOM 1542 N N . ILE A 1 188 ? 14.934 -9.016 1.325 1.00 51.72 188 ILE A N 1
ATOM 1543 C CA . ILE A 1 188 ? 14.812 -8.291 0.048 1.00 51.72 188 ILE A CA 1
ATOM 1544 C C . ILE A 1 188 ? 16.154 -7.669 -0.358 1.00 51.72 188 ILE A C 1
ATOM 1546 O O . ILE A 1 188 ? 16.576 -7.837 -1.499 1.00 51.72 188 ILE A O 1
ATOM 1550 N N . VAL A 1 189 ? 16.859 -7.007 0.567 1.00 54.00 189 VAL A N 1
ATOM 1551 C CA . VAL A 1 189 ? 18.196 -6.439 0.312 1.00 54.00 189 VAL A CA 1
ATOM 1552 C C . VAL A 1 189 ? 19.191 -7.537 -0.076 1.00 54.00 189 VAL A C 1
ATOM 1554 O O . VAL A 1 189 ? 19.988 -7.358 -0.997 1.00 54.00 189 VAL A O 1
ATOM 1557 N N . TYR A 1 190 ? 19.118 -8.697 0.581 1.00 57.81 190 TYR A N 1
ATOM 1558 C CA . TYR A 1 190 ? 19.961 -9.847 0.265 1.00 57.81 190 TYR A CA 1
ATOM 1559 C C . TYR A 1 190 ? 19.631 -10.465 -1.105 1.00 57.81 190 TYR A C 1
ATOM 1561 O O . TYR A 1 190 ? 20.538 -10.751 -1.884 1.00 57.81 190 TYR A O 1
ATOM 1569 N N . LEU A 1 191 ? 18.345 -10.611 -1.439 1.00 51.59 191 LEU A N 1
ATOM 1570 C CA . LEU A 1 191 ? 17.881 -11.140 -2.725 1.00 51.59 191 LEU A CA 1
ATOM 1571 C C . LEU A 1 191 ? 18.183 -10.192 -3.891 1.00 51.59 191 LEU A C 1
ATOM 1573 O O . LEU A 1 191 ? 18.516 -10.665 -4.975 1.00 51.59 191 LEU A O 1
ATOM 1577 N N . ASN A 1 192 ? 18.139 -8.873 -3.675 1.00 50.59 192 ASN A N 1
ATOM 1578 C CA . ASN A 1 192 ? 18.485 -7.892 -4.707 1.00 50.59 192 ASN A CA 1
ATOM 1579 C C . ASN A 1 192 ? 19.970 -7.993 -5.113 1.00 50.59 192 ASN A C 1
ATOM 1581 O O . ASN A 1 192 ? 20.328 -7.750 -6.261 1.00 50.59 192 ASN A O 1
ATOM 1585 N N . LYS A 1 193 ? 20.830 -8.451 -4.193 1.00 57.66 193 LYS A N 1
ATOM 1586 C CA . LYS A 1 193 ? 22.253 -8.717 -4.449 1.00 57.66 193 LYS A CA 1
ATOM 1587 C C . LYS A 1 193 ? 22.508 -10.020 -5.231 1.00 57.66 193 LYS A C 1
ATOM 1589 O O . LYS A 1 193 ? 23.614 -10.222 -5.714 1.00 57.66 193 LYS A O 1
ATOM 1594 N N . ILE A 1 194 ? 21.507 -10.899 -5.349 1.00 58.53 194 ILE A N 1
ATOM 1595 C CA . ILE A 1 194 ? 21.579 -12.233 -5.990 1.00 58.53 194 ILE A CA 1
ATOM 1596 C C . ILE A 1 194 ? 20.732 -12.268 -7.291 1.00 58.53 194 ILE A C 1
ATOM 1598 O O . ILE A 1 194 ? 20.545 -13.314 -7.910 1.00 58.53 194 ILE A O 1
ATOM 1602 N N . SER A 1 195 ? 20.205 -11.117 -7.723 1.00 47.41 195 SER A N 1
ATOM 1603 C CA . SER A 1 195 ? 18.968 -10.971 -8.510 1.00 47.41 195 SER A CA 1
ATOM 1604 C C . SER A 1 195 ? 18.947 -11.466 -9.965 1.00 47.41 195 SER A C 1
ATOM 1606 O O . SER A 1 195 ? 17.926 -11.292 -10.630 1.00 47.41 195 SER A O 1
ATOM 1608 N N . GLU A 1 196 ? 19.957 -12.180 -10.459 1.00 60.09 196 GLU A N 1
ATOM 1609 C CA . GLU A 1 196 ? 19.888 -12.760 -11.812 1.00 60.09 196 GLU A CA 1
ATOM 1610 C C . GLU A 1 196 ? 19.320 -14.193 -11.860 1.00 60.09 196 GLU A C 1
ATOM 1612 O O . GLU A 1 196 ? 18.915 -14.674 -12.917 1.00 60.09 196 GLU A O 1
ATOM 1617 N N . GLY A 1 197 ? 19.192 -14.885 -10.722 1.00 64.62 197 GLY A N 1
ATOM 1618 C CA . GLY A 1 197 ? 18.738 -16.281 -10.694 1.00 64.62 197 GLY A CA 1
ATOM 1619 C C . GLY A 1 197 ? 17.215 -16.473 -10.620 1.00 64.62 197 GLY A C 1
ATOM 1620 O O . GLY A 1 197 ? 16.549 -15.914 -9.748 1.00 64.62 197 GLY A O 1
ATOM 1621 N N . LEU A 1 198 ? 16.662 -17.378 -11.444 1.00 60.72 198 LEU A N 1
ATOM 1622 C CA . LEU A 1 198 ? 15.284 -17.910 -11.342 1.00 60.72 198 LEU A CA 1
ATOM 1623 C C . LEU A 1 198 ? 14.923 -18.337 -9.902 1.00 60.72 198 LEU A C 1
ATOM 1625 O O . LEU A 1 198 ? 13.801 -18.127 -9.441 1.00 60.72 198 LEU A O 1
ATOM 1629 N N . LEU A 1 199 ? 15.905 -18.870 -9.170 1.00 59.75 199 LEU A N 1
ATOM 1630 C CA . LEU A 1 199 ? 15.801 -19.251 -7.762 1.00 59.75 199 LEU A CA 1
ATOM 1631 C C . LEU A 1 199 ? 15.379 -18.085 -6.857 1.00 59.75 199 LEU A C 1
ATOM 1633 O O . LEU A 1 199 ? 14.482 -18.264 -6.040 1.00 59.75 199 LEU A O 1
ATOM 1637 N N . ALA A 1 200 ? 15.937 -16.882 -7.027 1.00 58.31 200 ALA A N 1
ATOM 1638 C CA . ALA A 1 200 ? 15.584 -15.726 -6.196 1.00 58.31 200 ALA A CA 1
ATOM 1639 C C . ALA A 1 200 ? 14.102 -15.335 -6.354 1.00 58.31 200 ALA A C 1
ATOM 1641 O O . ALA A 1 200 ? 13.436 -14.981 -5.380 1.00 58.31 200 ALA A O 1
ATOM 1642 N N . LYS A 1 201 ? 13.559 -15.479 -7.571 1.00 60.59 201 LYS A N 1
ATOM 1643 C CA . LYS A 1 201 ? 12.141 -15.227 -7.876 1.00 60.59 201 LYS A CA 1
ATOM 1644 C C . LYS A 1 201 ? 11.229 -16.281 -7.239 1.00 60.59 201 LYS A C 1
ATOM 1646 O O . LYS A 1 201 ? 10.208 -15.925 -6.657 1.00 60.59 201 LYS A O 1
ATOM 1651 N N . ILE A 1 202 ? 11.618 -17.558 -7.291 1.00 66.56 202 ILE A N 1
ATOM 1652 C CA . ILE A 1 202 ? 10.889 -18.659 -6.639 1.00 66.56 202 ILE A CA 1
ATOM 1653 C C . ILE A 1 202 ? 10.880 -18.470 -5.114 1.00 66.56 202 ILE A C 1
ATOM 1655 O O . ILE A 1 202 ? 9.830 -18.591 -4.485 1.00 66.56 202 ILE A O 1
ATOM 1659 N N . TYR A 1 203 ? 12.014 -18.090 -4.519 1.00 62.62 203 TYR A N 1
ATOM 1660 C CA . TYR A 1 203 ? 12.112 -17.819 -3.082 1.00 62.62 203 TYR A CA 1
ATOM 1661 C C . TYR A 1 203 ? 11.212 -16.663 -2.635 1.00 62.62 203 TYR A C 1
ATOM 1663 O O . TYR A 1 203 ? 10.540 -16.773 -1.610 1.00 62.62 203 TYR A O 1
ATOM 1671 N N . LEU A 1 204 ? 11.142 -15.582 -3.415 1.00 63.59 204 LEU A N 1
ATOM 1672 C CA . LEU A 1 204 ? 10.241 -14.464 -3.137 1.00 63.59 204 LEU A CA 1
ATOM 1673 C C . LEU A 1 204 ? 8.768 -14.914 -3.119 1.00 63.59 204 LEU A C 1
ATOM 1675 O O . LEU A 1 204 ? 8.023 -14.557 -2.209 1.00 63.59 204 LEU A O 1
ATOM 1679 N N . ILE A 1 205 ? 8.361 -15.744 -4.086 1.00 63.84 205 ILE A N 1
ATOM 1680 C CA . ILE A 1 205 ? 7.001 -16.301 -4.160 1.00 63.84 205 ILE A CA 1
ATOM 1681 C C . ILE A 1 205 ? 6.704 -17.176 -2.934 1.00 63.84 205 ILE A C 1
ATOM 1683 O O . ILE A 1 205 ? 5.644 -17.033 -2.327 1.00 63.84 205 ILE A O 1
ATOM 1687 N N . ILE A 1 206 ? 7.646 -18.028 -2.519 1.00 67.88 206 ILE A N 1
ATOM 1688 C CA . ILE A 1 206 ? 7.501 -18.878 -1.326 1.00 67.88 206 ILE A CA 1
ATOM 1689 C C . ILE A 1 206 ? 7.330 -18.028 -0.061 1.00 67.88 206 ILE A C 1
ATOM 1691 O O . ILE A 1 206 ? 6.461 -18.324 0.758 1.00 67.88 206 ILE A O 1
ATOM 1695 N N . ILE A 1 207 ? 8.097 -16.943 0.090 1.00 68.06 207 ILE A N 1
ATOM 1696 C CA . ILE A 1 207 ? 7.973 -16.024 1.233 1.00 68.06 207 ILE A CA 1
ATOM 1697 C C . ILE A 1 207 ? 6.588 -15.364 1.259 1.00 68.06 207 ILE A C 1
ATOM 1699 O O . ILE A 1 207 ? 5.966 -15.288 2.319 1.00 68.06 207 ILE A O 1
ATOM 1703 N N . ILE A 1 208 ? 6.076 -14.933 0.102 1.00 65.06 208 ILE A N 1
ATOM 1704 C CA . ILE A 1 208 ? 4.737 -14.336 -0.015 1.00 65.06 208 ILE A CA 1
ATOM 1705 C C . ILE A 1 208 ? 3.651 -15.360 0.354 1.00 65.06 208 ILE A C 1
ATOM 1707 O O . ILE A 1 208 ? 2.742 -15.041 1.123 1.00 65.06 208 ILE A O 1
ATOM 1711 N N . ILE A 1 209 ? 3.763 -16.601 -0.131 1.00 67.19 209 ILE A N 1
ATOM 1712 C CA . ILE A 1 209 ? 2.831 -17.692 0.196 1.00 67.19 209 ILE A CA 1
ATOM 1713 C C . ILE A 1 209 ? 2.874 -18.009 1.695 1.00 67.19 209 ILE A C 1
ATOM 1715 O O . ILE A 1 209 ? 1.825 -18.115 2.330 1.00 67.19 209 ILE A O 1
ATOM 1719 N N . LEU A 1 210 ? 4.065 -18.107 2.290 1.00 68.12 210 LEU A N 1
ATOM 1720 C CA . LEU A 1 210 ? 4.229 -18.353 3.724 1.00 68.12 210 LEU A CA 1
ATOM 1721 C C . LEU A 1 210 ? 3.633 -17.222 4.566 1.00 68.12 210 LEU A C 1
ATOM 1723 O O . LEU A 1 210 ? 2.946 -17.503 5.547 1.00 68.12 210 LEU A O 1
ATOM 1727 N N . ALA A 1 211 ? 3.815 -15.961 4.166 1.00 63.81 211 ALA A N 1
ATOM 1728 C CA . ALA A 1 211 ? 3.184 -14.820 4.827 1.00 63.81 211 ALA A CA 1
ATOM 1729 C C . ALA A 1 211 ? 1.645 -14.894 4.758 1.00 63.81 211 ALA A C 1
ATOM 1731 O O . ALA A 1 211 ? 0.959 -14.592 5.739 1.00 63.81 211 ALA A O 1
ATOM 1732 N N . PHE A 1 212 ? 1.094 -15.357 3.632 1.00 60.12 212 PHE A N 1
ATOM 1733 C CA . PHE A 1 212 ? -0.347 -15.548 3.452 1.00 60.12 212 PHE A CA 1
ATOM 1734 C C . PHE A 1 212 ? -0.900 -16.706 4.303 1.00 60.12 212 PHE A C 1
ATOM 1736 O O . PHE A 1 212 ? -1.938 -16.562 4.951 1.00 60.12 212 PHE A O 1
ATOM 1743 N N . ILE A 1 213 ? -0.179 -17.831 4.377 1.00 65.25 213 ILE A N 1
ATOM 1744 C CA . ILE A 1 213 ? -0.514 -18.979 5.238 1.00 65.25 213 ILE A CA 1
ATOM 1745 C C . ILE A 1 213 ? -0.482 -18.572 6.716 1.00 65.25 213 ILE A C 1
ATOM 1747 O O . ILE A 1 213 ? -1.419 -18.866 7.463 1.00 65.25 213 ILE A O 1
ATOM 1751 N N . PHE A 1 214 ? 0.555 -17.841 7.133 1.00 60.50 214 PHE A N 1
ATOM 1752 C CA . PHE A 1 214 ? 0.693 -17.309 8.490 1.00 60.50 214 PHE A CA 1
ATOM 1753 C C . PHE A 1 214 ? -0.511 -16.448 8.882 1.00 60.50 214 PHE A C 1
ATOM 1755 O O . PHE A 1 214 ? -1.028 -16.531 9.997 1.00 60.50 214 PHE A O 1
ATOM 1762 N N . PHE A 1 215 ? -0.997 -15.642 7.939 1.00 54.16 215 PHE A N 1
ATOM 1763 C CA . PHE A 1 215 ? -2.168 -14.807 8.139 1.00 54.16 215 PHE A CA 1
ATOM 1764 C C . PHE A 1 215 ? -3.474 -15.608 8.239 1.00 54.16 215 PHE A C 1
ATOM 1766 O O . PHE A 1 215 ? -4.274 -15.349 9.141 1.00 54.16 215 PHE A O 1
ATOM 1773 N N . ALA A 1 216 ? -3.684 -16.600 7.368 1.00 58.84 216 ALA A N 1
ATOM 1774 C CA . ALA A 1 216 ? -4.847 -17.486 7.439 1.00 58.84 216 ALA A CA 1
ATOM 1775 C C . ALA A 1 216 ? -4.903 -18.235 8.786 1.00 58.84 216 ALA A C 1
ATOM 1777 O O . ALA A 1 216 ? -5.958 -18.314 9.421 1.00 58.84 216 ALA A O 1
ATOM 1778 N N . LEU A 1 217 ? -3.745 -18.686 9.280 1.00 57.28 217 LEU A N 1
ATOM 1779 C CA . LEU A 1 217 ? -3.587 -19.248 10.623 1.00 57.28 217 LEU A CA 1
ATOM 1780 C C . LEU A 1 217 ? -3.910 -18.217 11.717 1.00 57.28 217 LEU A C 1
ATOM 1782 O O . LEU A 1 217 ? -4.651 -18.530 12.647 1.00 57.28 217 LEU A O 1
ATOM 1786 N N . GLY A 1 218 ? -3.448 -16.971 11.577 1.00 55.03 218 GLY A N 1
ATOM 1787 C CA . GLY A 1 218 ? -3.800 -15.843 12.451 1.00 55.03 218 GLY A CA 1
ATOM 1788 C C . GLY A 1 218 ? -5.307 -15.587 12.569 1.00 55.03 218 GLY A C 1
ATOM 1789 O O . GLY A 1 218 ? -5.805 -15.276 13.652 1.00 55.03 218 GLY A O 1
ATOM 1790 N N . GLN A 1 219 ? -6.059 -15.761 11.480 1.00 54.19 219 GLN A N 1
ATOM 1791 C CA . GLN A 1 219 ? -7.521 -15.651 11.501 1.00 54.19 219 GLN A CA 1
ATOM 1792 C C . GLN A 1 219 ? -8.181 -16.851 12.196 1.00 54.19 219 GLN A C 1
ATOM 1794 O O . GLN A 1 219 ? -9.120 -16.671 12.975 1.00 54.19 219 GLN A O 1
ATOM 1799 N N . LEU A 1 220 ? -7.656 -18.064 11.993 1.00 50.72 220 LEU A N 1
ATOM 1800 C CA . LEU A 1 220 ? -8.122 -19.278 12.677 1.00 50.72 220 LEU A CA 1
ATOM 1801 C C . LEU A 1 220 ? -7.874 -19.227 14.198 1.00 50.72 220 LEU A C 1
ATOM 1803 O O . LEU A 1 220 ? -8.716 -19.682 14.976 1.00 50.72 220 LEU A O 1
ATOM 1807 N N . ILE A 1 221 ? -6.781 -18.586 14.633 1.00 49.16 221 ILE A N 1
ATOM 1808 C CA . ILE A 1 221 ? -6.401 -18.367 16.043 1.00 49.16 221 ILE A CA 1
ATOM 1809 C C . ILE A 1 221 ? -7.484 -17.620 16.844 1.00 49.16 221 ILE A C 1
ATOM 1811 O O . ILE A 1 221 ? -7.615 -17.821 18.054 1.00 49.16 221 ILE A O 1
ATOM 1815 N N . LYS A 1 222 ? -8.333 -16.812 16.196 1.00 48.44 222 LYS A N 1
ATOM 1816 C CA . LYS A 1 222 ? -9.411 -16.083 16.885 1.00 48.44 222 LYS A CA 1
ATOM 1817 C C . LYS A 1 222 ? -10.516 -17.007 17.421 1.00 48.44 222 LYS A C 1
ATOM 1819 O O . LYS A 1 222 ? -11.279 -16.604 18.300 1.00 48.44 222 LYS A O 1
ATOM 1824 N N . LYS A 1 223 ? -10.567 -18.270 16.977 1.00 51.69 223 LYS A N 1
ATOM 1825 C CA . LYS A 1 223 ? -11.507 -19.300 17.445 1.00 51.69 223 LYS A CA 1
ATOM 1826 C C . LYS A 1 223 ? -10.973 -20.039 18.690 1.00 51.69 223 LYS A C 1
ATOM 1828 O O . LYS A 1 223 ? -10.847 -21.254 18.704 1.00 51.69 223 LYS A O 1
ATOM 1833 N N . LYS A 1 224 ? -10.633 -19.275 19.737 1.00 51.69 224 LYS A N 1
ATOM 1834 C CA . LYS A 1 224 ? -10.509 -19.633 21.174 1.00 51.69 224 LYS A CA 1
ATOM 1835 C C . LYS A 1 224 ? -9.859 -20.969 21.609 1.00 51.69 224 LYS A C 1
ATOM 1837 O O . LYS A 1 224 ? -10.040 -21.349 22.762 1.00 51.69 224 LYS A O 1
ATOM 1842 N N . ASN A 1 225 ? -9.062 -21.652 20.788 1.00 61.22 225 ASN A N 1
ATOM 1843 C CA . ASN A 1 225 ? -8.346 -22.861 21.208 1.00 61.22 225 ASN A CA 1
ATOM 1844 C C . ASN A 1 225 ? -6.864 -22.572 21.463 1.00 61.22 225 ASN A C 1
ATOM 1846 O O . ASN A 1 225 ? -6.035 -22.596 20.559 1.00 61.22 225 ASN A O 1
ATOM 1850 N N . LYS A 1 226 ? -6.531 -22.348 22.739 1.00 61.44 226 LYS A N 1
ATOM 1851 C CA . LYS A 1 226 ? -5.157 -22.148 23.229 1.00 61.44 226 LYS A CA 1
ATOM 1852 C C . LYS A 1 226 ? -4.209 -23.291 22.826 1.00 61.44 226 LYS A C 1
ATOM 1854 O O . LYS A 1 226 ? -3.057 -23.041 22.506 1.00 61.44 226 LYS A O 1
ATOM 1859 N N . LEU A 1 227 ? -4.719 -24.523 22.759 1.00 59.94 227 LEU A N 1
ATOM 1860 C CA . LEU A 1 227 ? -3.952 -25.694 22.324 1.00 59.94 227 LEU A CA 1
ATOM 1861 C C . LEU A 1 227 ? -3.581 -25.630 20.830 1.00 59.94 227 LEU A C 1
ATOM 1863 O O . LEU A 1 227 ? -2.475 -25.991 20.448 1.00 59.94 227 LEU A O 1
ATOM 1867 N N . ALA A 1 228 ? -4.482 -25.115 19.985 1.00 59.75 228 ALA A N 1
ATOM 1868 C CA . ALA A 1 228 ? -4.212 -24.944 18.557 1.00 59.75 228 ALA A CA 1
ATOM 1869 C C . ALA A 1 228 ? -3.150 -23.861 18.309 1.00 59.75 228 ALA A C 1
ATOM 1871 O O . ALA A 1 228 ? -2.380 -23.971 17.363 1.00 59.75 228 ALA A O 1
ATOM 1872 N N . LEU A 1 229 ? -3.073 -22.853 19.187 1.00 63.62 229 LEU A N 1
ATOM 1873 C CA . LEU A 1 229 ? -2.035 -21.824 19.151 1.00 63.62 229 LEU A CA 1
ATOM 1874 C C . LEU A 1 229 ? -0.650 -22.407 19.462 1.00 63.62 229 LEU A C 1
ATOM 1876 O O . LEU A 1 229 ? 0.297 -22.140 18.732 1.00 63.62 229 LEU A O 1
ATOM 1880 N N . GLU A 1 230 ? -0.534 -23.223 20.510 1.00 61.00 230 GLU A N 1
ATOM 1881 C CA . GLU A 1 230 ? 0.739 -23.851 20.891 1.00 61.00 230 GLU A CA 1
ATOM 1882 C C . GLU A 1 230 ? 1.236 -24.816 19.800 1.00 61.00 230 GLU A C 1
ATOM 1884 O O . GLU A 1 230 ? 2.414 -24.792 19.443 1.00 61.00 230 GLU A O 1
ATOM 1889 N N . VAL A 1 231 ? 0.329 -25.584 19.186 1.00 65.88 231 VAL A N 1
ATOM 1890 C CA . VAL A 1 231 ? 0.655 -26.495 18.076 1.00 65.88 231 VAL A CA 1
ATOM 1891 C C . VAL A 1 231 ? 1.000 -25.733 16.791 1.00 65.88 231 VAL A C 1
ATOM 1893 O O . VAL A 1 231 ? 1.978 -26.074 16.130 1.00 65.88 231 VAL A O 1
ATOM 1896 N N . ALA A 1 232 ? 0.264 -24.671 16.446 1.00 65.88 232 ALA A N 1
ATOM 1897 C CA . ALA A 1 232 ? 0.560 -23.855 15.267 1.00 65.88 232 ALA A CA 1
ATOM 1898 C C . ALA A 1 232 ? 1.912 -23.139 15.391 1.00 65.88 232 ALA A C 1
ATOM 1900 O O . ALA A 1 232 ? 2.667 -23.094 14.424 1.00 65.88 232 ALA A O 1
ATOM 1901 N N . ILE A 1 233 ? 2.249 -22.633 16.583 1.00 68.69 233 ILE A N 1
ATOM 1902 C CA . ILE A 1 233 ? 3.557 -22.028 16.860 1.00 68.69 233 ILE A CA 1
ATOM 1903 C C . ILE A 1 233 ? 4.667 -23.083 16.785 1.00 68.69 233 ILE A C 1
ATOM 1905 O O . ILE A 1 233 ? 5.715 -22.810 16.206 1.00 68.69 233 ILE A O 1
ATOM 1909 N N . ALA A 1 234 ? 4.450 -24.294 17.305 1.00 59.62 234 ALA A N 1
ATOM 1910 C CA . ALA A 1 234 ? 5.432 -25.372 17.212 1.00 59.62 234 ALA A CA 1
ATOM 1911 C C . ALA A 1 234 ? 5.697 -25.792 15.753 1.00 59.62 234 ALA A C 1
ATOM 1913 O O . ALA A 1 234 ? 6.852 -25.880 15.345 1.00 59.62 234 ALA A O 1
ATOM 1914 N N . ILE A 1 235 ? 4.646 -25.974 14.946 1.00 72.50 235 ILE A N 1
ATOM 1915 C CA . ILE A 1 235 ? 4.762 -26.300 13.512 1.00 72.50 235 ILE A CA 1
ATOM 1916 C C . ILE A 1 235 ? 5.459 -25.167 12.751 1.00 72.50 235 ILE A C 1
ATOM 1918 O O . ILE A 1 235 ? 6.318 -25.412 11.909 1.00 72.50 235 ILE A O 1
ATOM 1922 N N . LEU A 1 236 ? 5.136 -23.919 13.080 1.00 65.06 236 LEU A N 1
ATOM 1923 C CA . LEU A 1 236 ? 5.761 -22.740 12.496 1.00 65.06 236 LEU A CA 1
ATOM 1924 C C . LEU A 1 236 ? 7.262 -22.664 12.813 1.00 65.06 236 LEU A C 1
ATOM 1926 O O . LEU A 1 236 ? 8.061 -22.403 11.919 1.00 65.06 236 LEU A O 1
ATOM 1930 N N . ILE A 1 237 ? 7.650 -22.905 14.067 1.00 68.56 237 ILE A N 1
ATOM 1931 C CA . ILE A 1 237 ? 9.058 -22.948 14.477 1.00 68.56 237 ILE A CA 1
ATOM 1932 C C . ILE A 1 237 ? 9.785 -24.052 13.707 1.00 68.56 237 ILE A C 1
ATOM 1934 O O . ILE A 1 237 ? 10.877 -23.805 13.208 1.00 68.56 237 ILE A O 1
ATOM 1938 N N . ILE A 1 238 ? 9.163 -25.223 13.542 1.00 68.19 238 ILE A N 1
ATOM 1939 C CA . ILE A 1 238 ? 9.719 -26.342 12.770 1.00 68.19 238 ILE A CA 1
ATOM 1940 C C . ILE A 1 238 ? 9.918 -25.957 11.299 1.00 68.19 238 ILE A C 1
ATOM 1942 O O . ILE A 1 238 ? 11.006 -26.169 10.779 1.00 68.19 238 ILE A O 1
ATOM 1946 N N . LEU A 1 239 ? 8.938 -25.322 10.650 1.00 65.81 239 LEU A N 1
ATOM 1947 C CA . LEU A 1 239 ? 9.039 -24.899 9.244 1.00 65.81 239 LEU A CA 1
ATOM 1948 C C . LEU A 1 239 ? 10.066 -23.777 9.026 1.00 65.81 239 LEU A C 1
ATOM 1950 O O . LEU A 1 239 ? 10.739 -23.733 7.995 1.00 65.81 239 LEU A O 1
ATOM 1954 N N . ILE A 1 240 ? 10.201 -22.857 9.985 1.00 69.06 240 ILE A N 1
ATOM 1955 C CA . ILE A 1 240 ? 11.228 -21.808 9.947 1.00 69.06 240 ILE A CA 1
ATOM 1956 C C . ILE A 1 240 ? 12.612 -22.427 10.149 1.00 69.06 240 ILE A C 1
ATOM 1958 O O . ILE A 1 240 ? 13.530 -22.098 9.403 1.00 69.06 240 ILE A O 1
ATOM 1962 N N . LEU A 1 241 ? 12.764 -23.342 11.112 1.00 6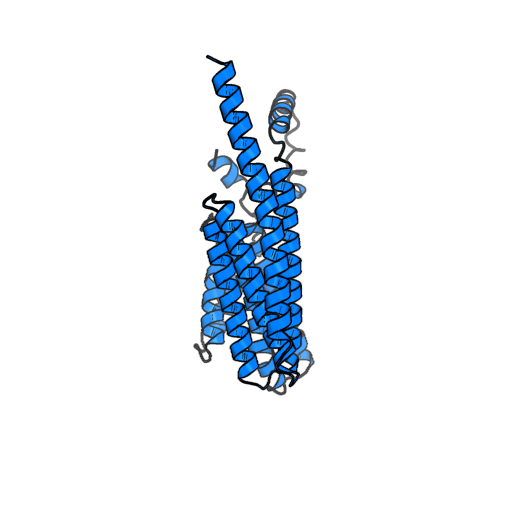1.47 241 LEU A N 1
ATOM 1963 C CA . LEU A 1 241 ? 14.014 -24.069 11.337 1.00 61.47 241 LEU A CA 1
ATOM 1964 C C . LEU A 1 241 ? 14.382 -24.936 10.139 1.00 61.47 241 LEU A C 1
ATOM 1966 O O . LEU A 1 241 ? 15.541 -24.945 9.763 1.00 61.47 241 LEU A O 1
ATOM 1970 N N . GLU A 1 242 ? 13.430 -25.616 9.510 1.00 64.12 242 GLU A N 1
ATOM 1971 C CA . GLU A 1 242 ? 13.676 -26.440 8.329 1.00 64.12 242 GLU A CA 1
ATOM 1972 C C . GLU A 1 242 ? 14.166 -25.589 7.153 1.00 64.12 242 GLU A C 1
ATOM 1974 O O . GLU A 1 242 ? 15.194 -25.901 6.552 1.00 64.12 242 GLU A O 1
ATOM 1979 N N . ASN A 1 243 ? 13.521 -24.452 6.884 1.00 61.09 243 ASN A N 1
ATOM 1980 C CA . ASN A 1 243 ? 13.957 -23.532 5.832 1.00 61.09 243 ASN A CA 1
ATOM 1981 C C . ASN A 1 243 ? 15.297 -22.853 6.154 1.00 61.09 243 ASN A C 1
ATOM 1983 O O . ASN A 1 243 ? 16.128 -22.697 5.263 1.00 61.09 243 ASN A O 1
ATOM 1987 N N . LEU A 1 244 ? 15.547 -22.498 7.417 1.00 63.94 244 LEU A N 1
ATOM 1988 C CA . LEU A 1 244 ? 16.815 -21.920 7.870 1.00 63.94 244 LEU A CA 1
ATOM 1989 C C . LEU A 1 244 ? 17.957 -22.946 7.812 1.00 63.94 244 LEU A C 1
ATOM 1991 O O . LEU A 1 244 ? 19.061 -22.629 7.384 1.00 63.94 244 LEU A O 1
ATOM 1995 N N . VAL A 1 245 ? 17.691 -24.191 8.201 1.00 55.62 245 VAL A N 1
ATOM 1996 C CA . VAL A 1 245 ? 18.638 -25.308 8.123 1.00 55.62 245 VAL A CA 1
ATOM 1997 C C . VAL A 1 245 ? 18.931 -25.638 6.665 1.00 55.62 245 VAL A C 1
ATOM 1999 O O . VAL A 1 245 ? 20.090 -25.815 6.322 1.00 55.62 245 VAL A O 1
ATOM 2002 N N . THR A 1 246 ? 17.934 -25.626 5.782 1.00 58.03 246 THR A N 1
ATOM 2003 C CA . THR A 1 246 ? 18.149 -25.816 4.338 1.00 58.03 246 THR A CA 1
ATOM 2004 C C . THR A 1 246 ? 18.969 -24.664 3.747 1.00 58.03 246 THR A C 1
ATOM 2006 O O . THR A 1 246 ? 19.893 -24.911 2.981 1.00 58.03 246 THR A O 1
ATOM 2009 N N . LEU A 1 247 ? 18.718 -23.420 4.176 1.00 55.22 247 LEU A N 1
ATOM 2010 C CA . LEU A 1 247 ? 19.485 -22.225 3.798 1.00 55.22 247 LEU A CA 1
ATOM 2011 C C . LEU A 1 247 ? 20.956 -22.291 4.253 1.00 55.22 247 LEU A C 1
ATOM 2013 O O . LEU A 1 247 ? 21.846 -21.846 3.531 1.00 55.22 247 LEU A O 1
ATOM 2017 N N . ILE A 1 248 ? 21.220 -22.850 5.438 1.00 52.47 248 ILE A N 1
ATOM 2018 C CA . ILE A 1 248 ? 22.575 -23.008 5.989 1.00 52.47 248 ILE A CA 1
ATOM 2019 C C . ILE A 1 248 ? 23.284 -24.230 5.376 1.00 52.47 248 ILE A C 1
ATOM 2021 O O . ILE A 1 248 ? 24.475 -24.163 5.072 1.00 52.47 248 ILE A O 1
ATOM 2025 N N . LEU A 1 249 ? 22.566 -25.336 5.154 1.00 46.38 249 LEU A N 1
ATOM 2026 C CA . LEU A 1 249 ? 23.122 -26.611 4.687 1.00 46.38 249 LEU A CA 1
ATOM 2027 C C . LEU A 1 249 ? 23.334 -26.681 3.174 1.00 46.38 249 LEU A C 1
ATOM 2029 O O . LEU A 1 249 ? 24.239 -27.391 2.746 1.00 46.38 249 LEU A O 1
ATOM 2033 N N . PHE A 1 250 ? 22.613 -25.903 2.356 1.00 53.78 250 PHE A N 1
ATOM 2034 C CA . PHE A 1 250 ? 22.908 -25.814 0.915 1.00 53.78 250 PHE A CA 1
ATOM 2035 C C . PHE A 1 250 ? 24.285 -25.190 0.614 1.00 53.78 250 PHE A C 1
ATOM 2037 O O . PHE A 1 250 ? 24.680 -25.084 -0.545 1.00 53.78 250 PHE A O 1
ATOM 2044 N N . ARG A 1 251 ? 25.032 -24.788 1.655 1.00 53.66 251 ARG A N 1
ATOM 2045 C CA . ARG A 1 251 ? 26.380 -24.229 1.554 1.00 53.66 251 ARG A CA 1
ATOM 2046 C C . ARG A 1 251 ? 27.509 -25.143 2.057 1.00 53.66 251 ARG A C 1
ATOM 2048 O O . ARG A 1 251 ? 28.654 -24.716 1.952 1.00 53.66 251 ARG A O 1
ATOM 2055 N N . MET A 1 252 ? 27.264 -26.365 2.561 1.00 42.03 252 MET A N 1
ATOM 2056 C CA . MET A 1 252 ? 28.363 -27.271 2.968 1.00 42.03 252 MET A CA 1
ATOM 2057 C C . MET A 1 252 ? 28.089 -28.769 2.722 1.00 42.03 252 MET A C 1
ATOM 2059 O O . MET A 1 252 ? 27.022 -29.264 3.087 1.00 42.03 252 MET A O 1
ATOM 2063 N N . PRO A 1 253 ? 29.068 -29.535 2.194 1.00 48.47 253 PRO A N 1
ATOM 2064 C CA . PRO A 1 253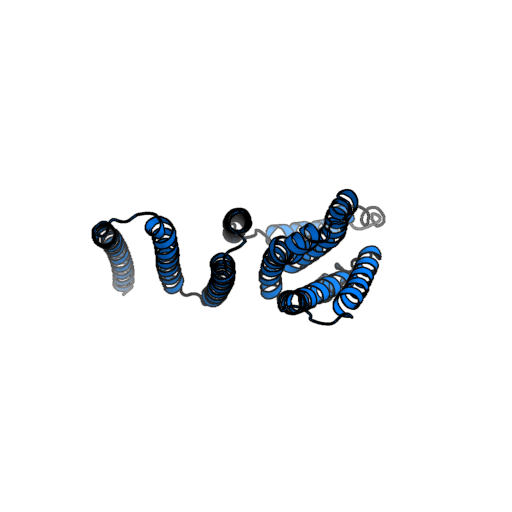 ? 28.970 -30.981 2.072 1.00 48.47 253 PRO A CA 1
ATOM 2065 C C . PRO A 1 253 ? 29.429 -31.628 3.384 1.00 48.47 253 PRO A C 1
ATOM 2067 O O . PRO A 1 253 ? 30.624 -31.699 3.628 1.00 48.47 253 PRO A O 1
ATOM 2070 N N . LEU A 1 254 ? 28.508 -32.081 4.242 1.00 48.91 254 LEU A N 1
ATOM 2071 C CA . LEU A 1 254 ? 28.773 -33.107 5.269 1.00 48.91 254 LEU A CA 1
ATOM 2072 C C . LEU A 1 254 ? 27.444 -33.627 5.847 1.00 48.91 254 LEU A C 1
ATOM 2074 O O . LEU A 1 254 ? 26.870 -33.100 6.802 1.00 48.91 254 LEU A O 1
ATOM 2078 N N . MET A 1 255 ?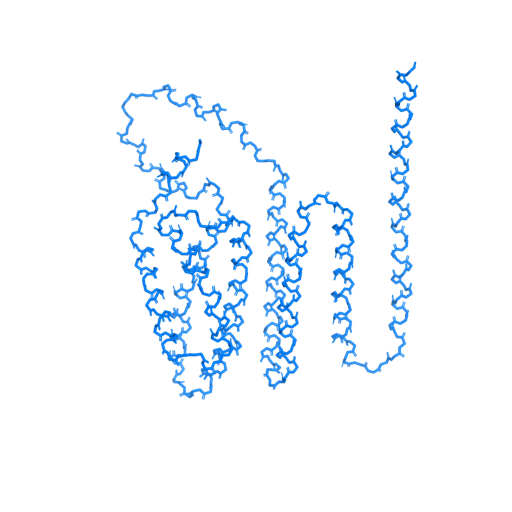 26.945 -34.693 5.218 1.00 52.94 255 MET A N 1
ATOM 2079 C CA . MET A 1 255 ? 25.879 -35.562 5.722 1.00 52.94 255 MET A CA 1
ATOM 2080 C C . MET A 1 255 ? 26.354 -36.242 7.014 1.00 52.94 255 MET A C 1
ATOM 2082 O O . MET A 1 255 ? 27.210 -37.101 6.921 1.00 52.94 255 MET A O 1
ATOM 2086 N N . ILE A 1 256 ? 25.844 -35.859 8.190 1.00 55.00 256 ILE A N 1
ATOM 2087 C CA . ILE A 1 256 ? 25.745 -36.660 9.446 1.00 55.00 256 ILE A CA 1
ATOM 2088 C C . ILE A 1 256 ? 25.102 -35.783 10.542 1.00 55.00 256 ILE A C 1
ATOM 2090 O O . ILE A 1 256 ? 24.283 -36.252 11.333 1.00 55.00 256 ILE A O 1
ATOM 2094 N N . TRP A 1 257 ? 25.365 -34.473 10.529 1.00 50.03 257 TRP A N 1
ATOM 2095 C CA . TRP A 1 257 ? 24.843 -33.510 11.511 1.00 50.03 257 TRP A CA 1
ATOM 2096 C C . TRP A 1 257 ? 23.300 -33.422 11.646 1.00 50.03 257 TRP A C 1
ATOM 2098 O O . TRP A 1 257 ? 22.815 -33.247 12.769 1.00 50.03 257 TRP A O 1
ATOM 2108 N N . PRO A 1 258 ? 22.485 -33.608 10.580 1.00 56.91 258 PRO A N 1
ATOM 2109 C CA . PRO A 1 258 ? 21.022 -33.527 10.681 1.00 56.91 258 PRO A CA 1
ATOM 2110 C C . PRO A 1 258 ? 20.391 -34.615 11.561 1.00 56.91 258 PRO A C 1
ATOM 2112 O O . PRO A 1 258 ? 19.317 -34.403 12.122 1.00 56.91 258 PRO A O 1
ATOM 2115 N N . LEU A 1 259 ? 21.038 -35.777 11.696 1.00 53.34 259 LEU A N 1
ATOM 2116 C CA . LEU A 1 259 ? 20.551 -36.880 12.532 1.00 53.34 259 LEU A CA 1
ATOM 2117 C C . LEU A 1 259 ? 20.789 -36.607 14.022 1.00 53.34 259 LEU A C 1
ATOM 2119 O O . LEU A 1 259 ? 19.898 -36.841 14.835 1.00 53.34 259 LEU A O 1
ATOM 2123 N N . ILE A 1 260 ? 21.941 -36.027 14.367 1.00 62.81 260 ILE A N 1
ATOM 2124 C CA . ILE A 1 260 ? 22.298 -35.675 15.749 1.00 62.81 260 ILE A CA 1
ATOM 2125 C C . ILE A 1 260 ? 21.403 -34.537 16.258 1.00 62.81 260 ILE A C 1
ATOM 2127 O O . ILE A 1 260 ? 20.877 -34.619 17.367 1.00 62.81 260 ILE A O 1
ATOM 2131 N N . LEU A 1 261 ? 21.140 -33.516 15.431 1.00 61.19 261 LEU A N 1
ATOM 2132 C CA . LEU A 1 261 ? 20.233 -32.424 15.802 1.00 61.19 261 LEU A CA 1
ATOM 2133 C C . LEU A 1 261 ? 18.784 -32.895 15.968 1.00 61.19 261 LEU A C 1
ATOM 2135 O O . LEU A 1 261 ? 18.133 -32.491 16.927 1.00 61.19 261 LEU A O 1
ATOM 2139 N N . LYS A 1 262 ? 18.292 -33.795 15.103 1.00 61.34 262 LYS A N 1
ATOM 2140 C CA . LYS A 1 262 ? 16.965 -34.413 15.272 1.00 61.34 262 LYS A CA 1
ATOM 2141 C C . LYS A 1 262 ? 16.865 -35.185 16.590 1.00 61.34 262 LYS A C 1
ATOM 2143 O O . LYS A 1 262 ? 15.850 -35.077 17.270 1.00 61.34 262 LYS A O 1
ATOM 2148 N N . PHE A 1 263 ? 17.922 -35.897 16.981 1.00 59.66 263 PHE A N 1
ATOM 2149 C CA . PHE A 1 263 ? 17.958 -36.674 18.222 1.00 59.66 263 PHE A CA 1
ATOM 2150 C C . PHE A 1 263 ? 17.996 -35.781 19.475 1.00 59.66 263 PHE A C 1
ATOM 2152 O O . PHE A 1 263 ? 17.224 -35.986 20.411 1.00 59.66 263 PHE A O 1
ATOM 2159 N N . VAL A 1 264 ? 18.823 -34.730 19.472 1.00 71.25 264 VAL A N 1
ATOM 2160 C CA . VAL A 1 264 ? 18.916 -33.760 20.580 1.00 71.25 264 VAL A CA 1
ATOM 2161 C C . VAL A 1 264 ? 17.622 -32.950 20.729 1.00 71.25 264 VAL A C 1
ATOM 2163 O O . VAL A 1 264 ? 17.174 -32.699 21.849 1.00 71.25 264 VAL A O 1
ATOM 2166 N N . PHE A 1 265 ? 16.977 -32.589 19.617 1.00 62.88 265 PHE A N 1
ATOM 2167 C CA . PHE A 1 265 ? 15.722 -31.834 19.625 1.00 62.88 265 PHE A CA 1
ATOM 2168 C C . PHE A 1 265 ? 14.532 -32.683 20.101 1.00 62.88 265 PHE A C 1
ATOM 2170 O O . PHE A 1 265 ? 13.680 -32.179 20.834 1.00 62.88 265 PHE A O 1
ATOM 2177 N N . LEU A 1 266 ? 14.509 -33.986 19.781 1.00 66.62 266 LEU A N 1
ATOM 2178 C CA . LEU A 1 266 ? 13.512 -34.926 20.307 1.00 66.62 266 LEU A CA 1
ATOM 2179 C C . LEU A 1 266 ? 13.610 -35.044 21.839 1.00 66.62 266 LEU A C 1
ATOM 2181 O O . LEU A 1 266 ? 12.598 -34.998 22.534 1.00 66.62 266 LEU A O 1
ATOM 2185 N N . ILE A 1 267 ? 14.833 -35.106 22.377 1.00 63.25 267 ILE A N 1
ATOM 2186 C CA . ILE A 1 267 ? 15.089 -35.167 23.826 1.00 63.25 267 ILE A CA 1
ATOM 2187 C C . ILE A 1 267 ? 14.661 -33.864 24.526 1.00 63.25 267 ILE A C 1
ATOM 2189 O O . ILE A 1 267 ? 14.105 -33.900 25.627 1.00 63.25 267 ILE A O 1
ATOM 2193 N N . TYR A 1 268 ? 14.869 -32.708 23.886 1.00 62.50 268 TYR A N 1
ATOM 2194 C CA . TYR A 1 268 ? 14.494 -31.409 24.454 1.00 62.50 268 TYR A CA 1
ATOM 2195 C C . TYR A 1 268 ? 12.983 -31.135 24.426 1.00 62.50 268 TYR A C 1
ATOM 2197 O O . TYR A 1 268 ? 12.481 -30.452 25.318 1.00 62.50 268 TYR A O 1
ATOM 2205 N N . LEU A 1 269 ? 12.247 -31.683 23.452 1.00 55.84 269 LEU A N 1
ATOM 2206 C CA . LEU A 1 269 ? 10.791 -31.519 23.330 1.00 55.84 269 LEU A CA 1
ATOM 2207 C C . LEU A 1 269 ? 9.985 -32.433 24.260 1.00 55.84 269 LEU A C 1
ATOM 2209 O O . LEU A 1 269 ? 8.908 -32.041 24.705 1.00 55.84 269 LEU A O 1
ATOM 2213 N N . VAL A 1 270 ? 10.498 -33.619 24.600 1.00 62.50 270 VAL A N 1
ATOM 2214 C CA . VAL A 1 270 ? 9.794 -34.556 25.496 1.00 62.50 270 VAL A CA 1
ATOM 2215 C C . VAL A 1 270 ? 9.797 -34.065 26.953 1.00 62.50 270 VAL A C 1
ATOM 2217 O O . VAL A 1 270 ? 8.811 -34.229 27.667 1.00 62.50 270 VAL A O 1
ATOM 2220 N N . ARG A 1 271 ? 10.848 -33.360 27.392 1.00 52.91 271 ARG A N 1
ATOM 2221 C CA . ARG A 1 271 ? 10.978 -32.855 28.775 1.00 52.91 271 ARG A CA 1
ATOM 2222 C C . ARG A 1 271 ? 9.896 -31.860 29.242 1.00 52.91 271 ARG A C 1
ATOM 2224 O O . ARG A 1 271 ? 9.420 -32.005 30.369 1.00 52.91 271 ARG A O 1
ATOM 2231 N N . PRO A 1 272 ? 9.499 -30.832 28.468 1.00 54.28 272 PRO A N 1
ATOM 2232 C CA . PRO A 1 272 ? 8.489 -29.872 28.918 1.00 54.28 272 PRO A CA 1
ATOM 2233 C C . PRO A 1 272 ? 7.068 -30.453 28.958 1.00 54.28 272 PRO A C 1
ATOM 2235 O O . PRO A 1 272 ? 6.266 -29.991 29.776 1.00 54.28 272 PRO A O 1
ATOM 2238 N N . LEU A 1 273 ? 6.762 -31.482 28.156 1.00 55.12 273 LEU A N 1
ATOM 2239 C CA . LEU A 1 273 ? 5.444 -32.133 28.130 1.00 55.12 273 LEU A CA 1
ATOM 2240 C C . LEU A 1 273 ? 5.080 -32.783 29.475 1.00 55.12 273 LEU A C 1
ATOM 2242 O O . LEU A 1 273 ? 3.944 -32.636 29.935 1.00 55.12 273 LEU A O 1
ATOM 2246 N N . ASP A 1 274 ? 6.052 -33.378 30.168 1.00 64.94 274 ASP A N 1
ATOM 2247 C CA . ASP A 1 274 ? 5.844 -33.963 31.499 1.00 64.94 274 ASP A CA 1
ATOM 2248 C C . ASP A 1 274 ? 5.470 -32.915 32.555 1.00 64.94 274 ASP A C 1
ATOM 2250 O O . ASP A 1 274 ? 4.654 -33.165 33.447 1.00 64.94 274 ASP A O 1
ATOM 2254 N N . SER A 1 275 ? 6.029 -31.705 32.454 1.00 66.69 275 SER A N 1
ATOM 2255 C CA . SER A 1 275 ? 5.733 -30.620 33.399 1.00 66.69 275 SER A CA 1
ATOM 2256 C C . SER A 1 275 ? 4.309 -30.075 33.228 1.00 66.69 275 SER A C 1
ATOM 2258 O O . SER A 1 275 ? 3.641 -29.725 34.207 1.00 66.69 275 SER A O 1
ATOM 2260 N N . VAL A 1 276 ? 3.821 -30.046 31.983 1.00 69.75 276 VAL A N 1
ATOM 2261 C CA . VAL A 1 276 ? 2.474 -29.578 31.641 1.00 69.75 276 VAL A CA 1
ATOM 2262 C C . VAL A 1 276 ? 1.434 -30.617 32.050 1.00 69.75 276 VAL A C 1
ATOM 2264 O O . VAL A 1 276 ? 0.422 -30.249 32.652 1.00 69.75 276 VAL A O 1
ATOM 2267 N N . GLN A 1 277 ? 1.698 -31.909 31.818 1.00 78.25 277 GLN A N 1
ATOM 2268 C CA . GLN A 1 277 ? 0.796 -32.969 32.269 1.00 78.25 277 GLN A CA 1
ATOM 2269 C C . GLN A 1 277 ? 0.632 -32.969 33.793 1.00 78.25 277 GLN A C 1
ATOM 2271 O O . GLN A 1 277 ? -0.502 -33.016 34.267 1.00 78.25 277 GLN A O 1
ATOM 2276 N N . ARG A 1 278 ? 1.710 -32.792 34.574 1.00 76.56 278 ARG A N 1
ATOM 2277 C CA . ARG A 1 278 ? 1.609 -32.711 36.048 1.00 76.56 278 ARG A CA 1
ATOM 2278 C C . ARG A 1 278 ? 0.712 -31.569 36.528 1.00 76.56 278 ARG A C 1
ATOM 2280 O O . ARG A 1 278 ? -0.150 -31.791 37.376 1.00 76.56 278 ARG A O 1
ATOM 2287 N N . LYS A 1 279 ? 0.844 -30.368 35.949 1.00 79.50 279 LYS A N 1
ATOM 2288 C CA . LYS A 1 279 ? -0.003 -29.214 36.311 1.00 79.50 279 LYS A CA 1
ATOM 2289 C C . LYS A 1 279 ? -1.479 -29.439 35.984 1.00 79.50 279 LYS A C 1
ATOM 2291 O O . LYS A 1 279 ? -2.348 -29.012 36.742 1.00 79.50 279 LYS A O 1
ATOM 2296 N N . ILE A 1 280 ? -1.783 -30.113 34.874 1.00 83.44 280 ILE A N 1
ATOM 2297 C CA . ILE A 1 280 ? -3.168 -30.447 34.510 1.00 83.44 280 ILE A CA 1
ATOM 2298 C C . ILE A 1 280 ? -3.764 -31.433 35.523 1.00 83.44 280 ILE A C 1
ATOM 2300 O O . ILE A 1 280 ? -4.912 -31.259 35.946 1.00 83.44 280 ILE A O 1
ATOM 2304 N N . THR A 1 281 ? -2.987 -32.430 35.948 1.00 89.25 281 THR A N 1
ATOM 2305 C CA . THR A 1 281 ? -3.425 -33.426 36.932 1.00 89.25 281 THR A CA 1
ATOM 2306 C C . THR A 1 281 ? -3.666 -32.795 38.307 1.00 89.25 281 THR A C 1
ATOM 2308 O O . THR A 1 281 ? -4.712 -33.048 38.902 1.00 89.25 281 THR A O 1
ATOM 2311 N N . GLU A 1 282 ? -2.795 -31.887 38.765 1.00 90.31 282 GLU A N 1
ATOM 2312 C CA . GLU A 1 282 ? -2.979 -31.144 40.027 1.00 90.31 282 GLU A CA 1
ATOM 2313 C C . GLU A 1 282 ? -4.238 -30.265 40.047 1.00 90.31 282 GLU A C 1
ATOM 2315 O O . GLU A 1 282 ? -4.926 -30.150 41.064 1.00 90.31 282 GLU A O 1
ATOM 2320 N N . ILE A 1 283 ? -4.571 -29.620 38.926 1.00 88.50 283 ILE A N 1
ATOM 2321 C CA . ILE A 1 283 ? -5.778 -28.786 38.841 1.00 88.50 283 ILE A CA 1
ATOM 2322 C C . ILE A 1 283 ? -7.038 -29.660 38.893 1.00 88.50 283 ILE A C 1
ATOM 2324 O O . ILE A 1 283 ? -8.031 -29.276 39.521 1.00 88.50 283 ILE A O 1
ATOM 2328 N N . LYS A 1 284 ? -7.011 -30.837 38.254 1.00 89.56 284 LYS A N 1
ATOM 2329 C CA . LYS A 1 284 ? -8.123 -31.796 38.305 1.00 89.56 284 LYS A CA 1
ATOM 2330 C C . LYS A 1 284 ? -8.333 -32.343 39.717 1.00 89.56 284 LYS A C 1
ATOM 2332 O O . LYS A 1 284 ? -9.474 -32.344 40.178 1.00 89.56 284 LYS A O 1
ATOM 2337 N N . THR A 1 285 ? -7.272 -32.732 40.423 1.00 90.75 285 THR A N 1
ATOM 2338 C CA . THR A 1 285 ? -7.380 -33.246 41.800 1.00 90.75 285 THR A CA 1
ATOM 2339 C C . THR A 1 285 ? -7.866 -32.177 42.779 1.00 90.75 285 THR A C 1
ATOM 2341 O O . THR A 1 285 ? -8.781 -32.441 43.557 1.00 90.75 285 THR A O 1
ATOM 2344 N N . LYS A 1 286 ? -7.385 -30.927 42.678 1.00 88.88 286 LYS A N 1
ATOM 2345 C CA . LYS A 1 286 ? -7.900 -29.811 43.500 1.00 88.88 286 LYS A CA 1
ATOM 2346 C C . LYS A 1 286 ? -9.392 -29.543 43.279 1.00 88.88 286 LYS A C 1
ATOM 2348 O O . LYS A 1 286 ? -10.110 -29.246 44.233 1.00 88.88 286 LYS A O 1
ATOM 2353 N N . LYS A 1 287 ? -9.880 -29.653 42.037 1.00 85.81 287 LYS A N 1
ATOM 2354 C CA . LYS A 1 287 ? -11.313 -29.497 41.728 1.00 85.81 287 LYS A CA 1
ATOM 2355 C C . LYS A 1 287 ? -12.165 -30.636 42.286 1.00 85.81 287 LYS A C 1
ATOM 2357 O O . LYS A 1 287 ? -13.265 -30.365 42.757 1.00 85.81 287 LYS A O 1
ATOM 2362 N N . LEU A 1 288 ? -11.670 -31.872 42.240 1.00 90.94 288 LEU A N 1
ATOM 2363 C CA . LEU A 1 288 ? -12.374 -33.035 42.787 1.00 90.94 288 LEU A CA 1
ATOM 2364 C C . LEU A 1 288 ? -12.487 -32.953 44.316 1.00 90.94 288 LEU A C 1
ATOM 2366 O O . LEU A 1 288 ? -13.593 -33.055 44.841 1.00 90.94 288 LEU A O 1
ATOM 2370 N N . ASN A 1 289 ? -11.395 -32.630 45.015 1.00 86.88 289 ASN A N 1
ATOM 2371 C CA . ASN A 1 289 ? -11.409 -32.505 46.479 1.00 86.88 289 ASN A CA 1
ATOM 2372 C C . ASN A 1 289 ? -12.316 -31.363 46.963 1.00 86.88 289 ASN A C 1
ATOM 2374 O O . ASN A 1 289 ? -13.036 -31.515 47.945 1.00 86.88 289 ASN A O 1
ATOM 2378 N N . LYS A 1 290 ? -12.360 -30.232 46.243 1.00 86.81 290 LYS A N 1
ATOM 2379 C CA . LYS A 1 290 ? -13.270 -29.125 46.583 1.00 86.81 290 LYS A CA 1
ATOM 2380 C C . LYS A 1 290 ? -14.750 -29.513 46.454 1.00 86.81 290 LYS A C 1
ATOM 2382 O O . LYS A 1 290 ? -15.579 -28.948 47.155 1.00 86.81 290 LYS A O 1
ATOM 2387 N N . LYS A 1 291 ? -15.081 -30.450 45.559 1.00 83.94 291 LYS A N 1
ATOM 2388 C CA . LYS A 1 291 ? -16.454 -30.932 45.356 1.00 83.94 291 LYS A CA 1
ATOM 2389 C C . LYS A 1 291 ? -16.861 -31.963 46.415 1.00 83.94 291 LYS A C 1
ATOM 2391 O O . LYS A 1 291 ? -18.000 -31.934 46.852 1.00 83.94 291 LYS A O 1
ATOM 2396 N N . SER A 1 292 ? -15.917 -32.804 46.848 1.00 80.06 292 SER A N 1
ATOM 2397 C CA . SER A 1 292 ? -16.107 -33.780 47.931 1.00 80.06 292 SER A CA 1
ATOM 2398 C C . SER A 1 292 ? -16.346 -33.128 49.293 1.00 80.06 292 SER A C 1
ATOM 2400 O O . SER A 1 292 ? -17.126 -33.652 50.067 1.00 80.06 292 SER A O 1
ATOM 2402 N N . ASN A 1 293 ? -15.695 -31.999 49.590 1.00 82.50 293 ASN A N 1
ATOM 2403 C CA . ASN A 1 293 ? -15.851 -31.309 50.880 1.00 82.50 293 ASN A CA 1
ATOM 2404 C C . ASN A 1 293 ? -17.112 -30.428 50.962 1.00 82.50 293 ASN A C 1
ATOM 2406 O O . ASN A 1 293 ? -17.338 -29.779 51.978 1.00 82.50 293 ASN A O 1
ATOM 2410 N N . ALA A 1 294 ? -17.870 -30.322 49.870 1.00 79.88 294 ALA A N 1
ATOM 2411 C CA . ALA A 1 294 ? -19.101 -29.538 49.798 1.00 79.88 294 ALA A CA 1
ATOM 2412 C C . ALA A 1 294 ? -20.371 -30.411 49.876 1.00 79.88 294 ALA A C 1
ATOM 2414 O O . ALA A 1 294 ? -21.470 -29.869 49.766 1.00 79.88 294 ALA A O 1
ATOM 2415 N N . GLN A 1 295 ? -20.212 -31.733 50.012 1.00 73.94 295 GLN A N 1
ATOM 2416 C CA . GLN A 1 295 ? -21.270 -32.717 50.261 1.00 73.94 295 GLN A CA 1
ATOM 2417 C C . GLN A 1 295 ? -21.160 -33.209 51.700 1.00 73.94 295 GLN A C 1
ATOM 2419 O O . GLN A 1 295 ? -22.231 -33.455 52.291 1.00 73.94 295 GLN A O 1
#